Protein AF-A0A951F910-F1 (afdb_monomer_lite)

Secondary structure (DSSP, 8-state):
----------------------PPPPPPPPB--TTSTT----B-HHHHHHHHHTT-HHHH-SBSS--EEEEETTEEEEEEEBSS-EEEE-TTSPTTTTEEE--HHHHHHHHTT-S-PPP----TTSEEETTTTEEE-HHHHHHHHH----SS-SS--HHHHHHHT-SB-S--EEEE-TTS-EEEEEEBSS-EEEEETTEEEE--HHHHHHHHHS---------EEETTEEEETTEEE---EEE---TTS-GGGTTTS--HHHHHHHHHHHHHHH---EEE------GGGTSB-SSSPBPHHHHHHHHHHT-

Radius of gyration: 30.78 Å; chains: 1; bounding box: 50×90×121 Å

Sequence (311 aa):
MISRLLMVLPVVLTLLPASVGSQAPLAAQPLCFPGVASIVDCIDAPFLDFWTRSGGLPVFGYPTGPALPDATELGPRTSQHFERYRLESHPDAPEPYTIQLGRLGAERLAQLGRSAEPAVGAASGCRFFAATGHNICGGFLAYWLGHGLELGDRGVSERESLALLGLPLTEPQLETNSAGDRVLTQWFERARLEDHSGTILQGLLDVEVQAALTPKAPAPGFVTIAGNWLEQQGQIVTLKGTNYYPANHPWGFMWTEWDGAAVDRDLARARRELGINTVRVLVPYRKSEGWTDGKGNISPQMLDRLREFIQ

Foldseek 3Di:
DDDDDDDDDDDDDDDDPDPPPPDDPDQPDWAADVPDPPQPDTHHRVCVVQLVQQPHCQQFNGWPDDWDWDDDPVDTKTWTHTQFWIWIAQCVDDPPVRIATAQLLLLVCVLVVNNQEDQDADDPQWDADPVQNDTQHDLRRVVLQQHFGPRPDDGRDNVRSCRRQNAWNDDWDFDQAPLRDTWTWTTHRTWIWTDDPSDIGTHSRRVVSVVSVPPPPPLFDDFDDDPPFTDTPNDTDDADEEEDAQPVDDLLCCQVVPDLSSLCVVVVCCCVPVVHPDYDHDDDDDVVSQQDVVPRDGDPSSVVSVVSNSD

pLDDT: mean 86.24, std 13.56, range [40.66, 98.62]

Structure (mmCIF, N/CA/C/O backbone):
data_AF-A0A951F910-F1
#
_entry.id   AF-A0A951F910-F1
#
loop_
_atom_site.group_PDB
_atom_site.id
_atom_site.type_symbol
_atom_site.label_atom_id
_atom_site.label_alt_id
_atom_site.label_comp_id
_atom_site.label_asym_id
_atom_site.label_entity_id
_atom_site.label_seq_id
_atom_site.pdbx_PDB_ins_code
_atom_site.Cartn_x
_atom_site.Cartn_y
_atom_site.Cartn_z
_atom_site.occupancy
_atom_site.B_iso_or_equiv
_atom_site.auth_seq_id
_atom_site.auth_comp_id
_atom_site.auth_asym_id
_atom_site.auth_atom_id
_atom_site.pdbx_PDB_model_num
ATOM 1 N N . MET A 1 1 ? 17.439 66.283 -78.492 1.00 49.44 1 MET A N 1
ATOM 2 C CA . MET A 1 1 ? 17.533 66.778 -77.101 1.00 49.44 1 MET A CA 1
ATOM 3 C C . MET A 1 1 ? 16.124 66.905 -76.548 1.00 49.44 1 MET A C 1
ATOM 5 O O . MET A 1 1 ? 15.316 67.541 -77.204 1.00 49.44 1 MET A O 1
ATOM 9 N N . ILE A 1 2 ? 15.868 66.254 -75.408 1.00 40.66 2 ILE A N 1
ATOM 10 C CA . ILE A 1 2 ? 14.805 66.437 -74.393 1.00 40.66 2 ILE A CA 1
ATOM 11 C C . ILE A 1 2 ? 14.418 65.044 -73.881 1.00 40.66 2 ILE A C 1
ATOM 13 O O . ILE A 1 2 ? 13.734 64.266 -74.539 1.00 40.66 2 ILE A O 1
ATOM 17 N N . SER A 1 3 ? 14.955 64.744 -72.702 1.00 42.12 3 SER A N 1
ATOM 18 C CA . SER A 1 3 ? 14.672 63.575 -71.879 1.00 42.12 3 SER A CA 1
ATOM 19 C C . SER A 1 3 ? 13.296 63.742 -71.226 1.00 42.12 3 SER A C 1
ATOM 21 O O . SER A 1 3 ? 13.023 64.792 -70.644 1.00 42.12 3 SER A O 1
ATOM 23 N N . ARG A 1 4 ? 12.425 62.729 -71.312 1.00 45.69 4 ARG A N 1
ATOM 24 C CA . ARG A 1 4 ? 11.222 62.612 -70.475 1.00 45.69 4 ARG A CA 1
ATOM 25 C C . ARG A 1 4 ? 11.330 61.329 -69.662 1.00 45.69 4 ARG A C 1
ATOM 27 O O . ARG A 1 4 ? 11.091 60.236 -70.160 1.00 45.69 4 ARG A O 1
ATOM 34 N N . LEU A 1 5 ? 11.737 61.507 -68.412 1.00 47.34 5 LEU A N 1
ATOM 35 C CA . LEU A 1 5 ? 11.809 60.485 -67.380 1.00 47.34 5 LEU A CA 1
ATOM 36 C C . LEU A 1 5 ? 10.373 60.156 -66.927 1.00 47.34 5 LEU A C 1
ATOM 38 O O . LEU A 1 5 ? 9.711 61.001 -66.328 1.00 47.34 5 LEU A O 1
ATOM 42 N N . LEU A 1 6 ? 9.870 58.960 -67.244 1.00 50.59 6 LEU A N 1
ATOM 43 C CA . LEU A 1 6 ? 8.643 58.423 -66.647 1.00 50.59 6 LEU A CA 1
ATOM 44 C C . LEU A 1 6 ? 9.015 57.727 -65.335 1.00 50.59 6 LEU A C 1
ATOM 46 O O . LEU A 1 6 ? 9.694 56.703 -65.329 1.00 50.59 6 LEU A O 1
ATOM 50 N N . MET A 1 7 ? 8.592 58.320 -64.224 1.00 45.53 7 MET A N 1
ATOM 51 C CA . MET A 1 7 ? 8.780 57.801 -62.874 1.00 45.53 7 MET A CA 1
ATOM 52 C C . MET A 1 7 ? 7.673 56.775 -62.590 1.00 45.53 7 MET A C 1
ATOM 54 O O . MET A 1 7 ? 6.513 57.144 -62.425 1.00 45.53 7 MET A O 1
ATOM 58 N N . VAL A 1 8 ? 8.015 55.485 -62.581 1.00 51.34 8 VAL A N 1
ATOM 59 C CA . VAL A 1 8 ? 7.111 54.409 -62.144 1.00 51.34 8 VAL A CA 1
ATOM 60 C C . VAL A 1 8 ? 7.348 54.190 -60.652 1.00 51.34 8 VAL A C 1
ATOM 62 O O . VAL A 1 8 ? 8.429 53.765 -60.251 1.00 51.34 8 VAL A O 1
ATOM 65 N N . LEU A 1 9 ? 6.356 54.528 -59.828 1.00 42.72 9 LEU A N 1
ATOM 66 C CA . LEU A 1 9 ? 6.384 54.313 -58.382 1.00 42.72 9 LEU A CA 1
ATOM 67 C C . LEU A 1 9 ? 5.998 52.848 -58.090 1.00 42.72 9 LEU A C 1
ATOM 69 O O . LEU A 1 9 ? 4.895 52.445 -58.467 1.00 42.72 9 LEU A O 1
ATOM 73 N N . PRO A 1 10 ? 6.848 52.028 -57.449 1.00 49.16 10 PRO A N 1
ATOM 74 C CA . PRO A 1 10 ? 6.462 50.673 -57.081 1.00 49.16 10 PRO A CA 1
ATOM 75 C C . PRO A 1 10 ? 5.521 50.712 -55.871 1.00 49.16 10 PRO A C 1
ATOM 77 O O . PRO A 1 10 ? 5.881 51.194 -54.798 1.00 49.16 10 PRO A O 1
ATOM 80 N N . VAL A 1 11 ? 4.304 50.191 -56.041 1.00 51.19 11 VAL A N 1
ATOM 81 C CA . VAL A 1 11 ? 3.397 49.872 -54.932 1.00 51.19 11 VAL A CA 1
ATOM 82 C C . VAL A 1 11 ? 3.985 48.671 -54.194 1.00 51.19 11 VAL A C 1
ATOM 84 O O . VAL A 1 11 ? 3.944 47.545 -54.686 1.00 51.19 11 VAL A O 1
ATOM 87 N N . VAL A 1 12 ? 4.574 48.915 -53.026 1.00 57.00 12 VAL A N 1
ATOM 88 C CA . VAL A 1 12 ? 5.042 47.861 -52.121 1.00 57.00 12 VAL A CA 1
ATOM 89 C C . VAL A 1 12 ? 3.842 47.385 -51.305 1.00 57.00 12 VAL A C 1
ATOM 91 O O . VAL A 1 12 ? 3.373 48.081 -50.408 1.00 57.00 12 VAL A O 1
ATOM 94 N N . LEU A 1 13 ? 3.318 46.206 -51.641 1.00 54.28 13 LEU A N 1
ATOM 95 C CA . LEU A 1 13 ? 2.272 45.534 -50.874 1.00 54.28 13 LEU A CA 1
ATOM 96 C C . LEU A 1 13 ? 2.922 44.848 -49.663 1.00 54.28 13 LEU A C 1
ATOM 98 O O . LEU A 1 13 ? 3.536 43.790 -49.790 1.00 54.28 13 LEU A O 1
ATOM 102 N N . THR A 1 14 ? 2.833 45.467 -48.487 1.00 51.88 14 THR A N 1
ATOM 103 C CA . THR A 1 14 ? 3.347 44.892 -47.237 1.00 51.88 14 THR A CA 1
ATOM 104 C C . THR A 1 14 ? 2.406 43.797 -46.738 1.00 51.88 14 THR A C 1
ATOM 106 O O . THR A 1 14 ? 1.363 44.094 -46.157 1.00 51.88 14 THR A O 1
ATOM 109 N N . LEU A 1 15 ? 2.770 42.528 -46.950 1.00 58.03 15 LEU A N 1
ATOM 110 C CA . LEU A 1 15 ? 2.162 41.411 -46.227 1.00 58.03 15 LEU A CA 1
ATOM 111 C C . LEU A 1 15 ? 2.580 41.496 -44.754 1.00 58.03 15 LEU A C 1
ATOM 113 O O . LEU A 1 15 ? 3.744 41.281 -44.418 1.00 58.03 15 LEU A O 1
ATOM 117 N N . LEU A 1 16 ? 1.625 41.810 -43.880 1.00 53.47 16 LEU A N 1
ATOM 118 C CA . LEU A 1 16 ? 1.793 41.651 -42.439 1.00 53.47 16 LEU A CA 1
ATOM 119 C C . LEU A 1 16 ? 1.884 40.148 -42.119 1.00 53.47 16 LEU A C 1
ATOM 121 O O . LEU A 1 16 ? 0.968 39.408 -42.488 1.00 53.47 16 LEU A O 1
ATOM 125 N N . PRO A 1 17 ? 2.950 39.673 -41.451 1.00 59.28 17 PRO A N 1
ATOM 126 C CA . PRO A 1 17 ? 3.003 38.297 -40.985 1.00 59.28 17 PRO A CA 1
ATOM 127 C C . PRO A 1 17 ? 1.905 38.093 -39.938 1.00 59.28 17 PRO A C 1
ATOM 129 O O . PRO A 1 17 ? 1.837 38.819 -38.946 1.00 59.28 17 PRO A O 1
ATOM 132 N N . ALA A 1 18 ? 1.026 37.118 -40.172 1.00 57.06 18 ALA A N 1
ATOM 133 C CA . ALA A 1 18 ? 0.070 36.681 -39.170 1.00 57.06 18 ALA A CA 1
ATOM 134 C C . ALA A 1 18 ? 0.854 36.094 -37.993 1.00 57.06 18 ALA A C 1
ATOM 136 O O . ALA A 1 18 ? 1.524 35.069 -38.126 1.00 57.06 18 ALA A O 1
ATOM 137 N N . SER A 1 19 ? 0.794 36.769 -36.850 1.00 54.66 19 SER A N 1
ATOM 138 C CA . SER A 1 19 ? 1.338 36.280 -35.592 1.00 54.66 19 SER A CA 1
ATOM 139 C C . SER A 1 19 ? 0.583 35.008 -35.212 1.00 54.66 19 SER A C 1
ATOM 141 O O . SER A 1 19 ? -0.529 35.071 -34.689 1.00 54.66 19 SER A O 1
ATOM 143 N N . VAL A 1 20 ? 1.164 33.842 -35.491 1.00 60.44 20 VAL A N 1
ATOM 144 C CA . VAL A 1 20 ? 0.718 32.592 -34.876 1.00 60.44 20 VAL A CA 1
ATOM 145 C C . VAL A 1 20 ? 1.090 32.713 -33.403 1.00 60.44 20 VAL A C 1
ATOM 147 O O . VAL A 1 20 ? 2.246 32.541 -33.028 1.00 60.44 20 VAL A O 1
ATOM 150 N N . GLY A 1 21 ? 0.132 33.128 -32.576 1.00 52.94 21 GLY A N 1
ATOM 151 C CA . GLY A 1 21 ? 0.312 33.133 -31.133 1.00 52.94 21 GLY A CA 1
ATOM 152 C C . GLY A 1 21 ? 0.569 31.703 -30.678 1.00 52.94 21 GLY A C 1
ATOM 153 O O . GLY A 1 21 ? -0.278 30.838 -30.895 1.00 52.94 21 GLY A O 1
ATOM 154 N N . SER A 1 22 ? 1.729 31.451 -30.069 1.00 54.97 22 SER A N 1
ATOM 155 C CA . SER A 1 22 ? 1.974 30.216 -29.326 1.00 54.97 22 SER A CA 1
ATOM 156 C C . SER A 1 22 ? 0.900 30.098 -28.251 1.00 54.97 22 SER A C 1
ATOM 158 O O . SER A 1 22 ? 0.946 30.794 -27.237 1.00 54.97 22 SER A O 1
ATOM 160 N N . GLN A 1 23 ? -0.097 29.249 -28.486 1.00 46.97 23 GLN A N 1
ATOM 161 C CA . GLN A 1 23 ? -0.999 28.820 -27.433 1.00 46.97 23 GLN A CA 1
ATOM 162 C C . GLN A 1 23 ? -0.159 27.996 -26.462 1.00 46.97 23 GLN A C 1
ATOM 164 O O . GLN A 1 23 ? 0.404 26.969 -26.842 1.00 46.97 23 GLN A O 1
ATOM 169 N N . ALA A 1 24 ? -0.029 28.475 -25.224 1.00 52.66 24 ALA A N 1
ATOM 170 C CA . ALA A 1 24 ? 0.461 27.631 -24.147 1.00 52.66 24 ALA A CA 1
ATOM 171 C C . ALA A 1 24 ? -0.410 26.361 -24.122 1.00 52.66 24 ALA A C 1
ATOM 173 O O . ALA A 1 24 ? -1.632 26.485 -24.276 1.00 52.66 24 ALA A O 1
ATOM 174 N N . PRO A 1 25 ? 0.177 25.159 -23.986 1.00 55.22 25 PRO A N 1
ATOM 175 C CA . PRO A 1 25 ? -0.622 23.950 -23.849 1.00 55.22 25 PRO A CA 1
ATOM 176 C C . PRO A 1 25 ? -1.608 24.159 -22.696 1.00 55.22 25 PRO A C 1
ATOM 178 O O . PRO A 1 25 ? -1.223 24.651 -21.633 1.00 55.22 25 PRO A O 1
ATOM 181 N N . LEU A 1 26 ? -2.891 23.855 -22.925 1.00 56.53 26 LEU A N 1
ATOM 182 C CA . LEU A 1 26 ? -3.875 23.838 -21.846 1.00 56.53 26 LEU A CA 1
ATOM 183 C C . LEU A 1 26 ? -3.333 22.902 -20.766 1.00 56.53 26 LEU A C 1
ATOM 185 O O . LEU A 1 26 ? -3.106 21.726 -21.043 1.00 56.53 26 LEU A O 1
ATOM 189 N N . ALA A 1 27 ? -3.105 23.432 -19.563 1.00 59.91 27 ALA A N 1
ATOM 190 C CA . ALA A 1 27 ? -2.790 22.603 -18.412 1.00 59.91 27 ALA A CA 1
ATOM 191 C C . ALA A 1 27 ? -3.873 21.522 -18.310 1.00 59.91 27 ALA A C 1
ATOM 193 O O . ALA A 1 27 ? -5.066 21.843 -18.359 1.00 59.91 27 ALA A O 1
ATOM 194 N N . ALA A 1 28 ? -3.455 20.255 -18.248 1.00 66.12 28 ALA A N 1
ATOM 195 C CA . ALA A 1 28 ? -4.378 19.140 -18.125 1.00 66.12 28 ALA A CA 1
ATOM 196 C C . ALA A 1 28 ? -5.301 19.403 -16.926 1.00 66.12 28 ALA A C 1
ATOM 198 O O . ALA A 1 28 ? -4.832 19.742 -15.838 1.00 66.12 28 ALA A O 1
ATOM 199 N N . GLN A 1 29 ? -6.616 19.339 -17.144 1.00 75.81 29 GLN A N 1
ATOM 200 C CA . GLN A 1 29 ? -7.570 19.536 -16.056 1.00 75.81 29 GLN A CA 1
ATOM 201 C C . GLN A 1 29 ? -7.420 18.385 -15.056 1.00 75.81 29 GLN A C 1
ATOM 203 O O . GLN A 1 29 ? -7.242 17.247 -15.495 1.00 75.81 29 GLN A O 1
ATOM 208 N N . PRO A 1 30 ? -7.496 18.648 -13.741 1.00 88.81 30 PRO A N 1
ATOM 209 C CA . PRO A 1 30 ? -7.400 17.588 -12.748 1.00 88.81 30 PRO A CA 1
ATOM 210 C C . PRO A 1 30 ? -8.526 16.564 -12.942 1.00 88.81 30 PRO A C 1
ATOM 212 O O . PRO A 1 30 ? -9.660 16.927 -13.272 1.00 88.81 30 PRO A O 1
ATOM 215 N N . LEU A 1 31 ? -8.228 15.281 -12.728 1.00 93.31 31 LEU A N 1
ATOM 216 C CA . LEU A 1 31 ? -9.229 14.213 -12.811 1.00 93.31 31 LEU A CA 1
ATOM 217 C C . LEU A 1 31 ? -9.861 13.986 -11.436 1.00 93.31 31 LEU A C 1
ATOM 219 O O . LEU A 1 31 ? -9.213 13.474 -10.528 1.00 93.31 31 LEU A O 1
ATOM 223 N N . CYS A 1 32 ? -11.132 14.355 -11.293 1.00 92.75 32 CYS A N 1
ATOM 224 C CA . CYS A 1 32 ? -11.896 14.238 -10.048 1.00 92.75 32 CYS A CA 1
ATOM 225 C C . CYS A 1 32 ? -12.946 13.114 -10.111 1.00 92.75 32 CYS A C 1
ATOM 227 O O . CYS A 1 32 ? -13.371 12.707 -11.195 1.00 92.75 32 CYS A O 1
ATOM 229 N N . PHE A 1 33 ? -13.445 12.677 -8.948 1.00 88.12 33 PHE A N 1
ATOM 230 C CA . PHE A 1 33 ? -14.381 11.548 -8.821 1.00 88.12 33 PHE A CA 1
ATOM 231 C C . PHE A 1 33 ? -15.713 11.922 -8.127 1.00 88.12 33 PHE A C 1
ATOM 233 O O . PHE A 1 33 ? -16.069 11.315 -7.118 1.00 88.12 33 PHE A O 1
ATOM 240 N N . PRO A 1 34 ? -16.518 12.868 -8.660 1.00 81.62 34 PRO A N 1
ATOM 241 C CA . PRO A 1 34 ? -17.713 13.411 -7.985 1.00 81.62 34 PRO A CA 1
ATOM 242 C C . PRO A 1 34 ? -18.872 12.413 -7.759 1.00 81.62 34 PRO A C 1
ATOM 244 O O . PRO A 1 34 ? -19.908 12.788 -7.216 1.00 81.62 34 PRO A O 1
ATOM 247 N N . GLY A 1 35 ? -18.724 11.151 -8.176 1.00 75.88 35 GLY A N 1
ATOM 248 C CA . GLY A 1 35 ? -19.688 10.069 -7.949 1.00 75.88 35 GLY A CA 1
ATOM 249 C C . GLY A 1 35 ? -19.241 9.018 -6.929 1.00 75.88 35 GLY A C 1
ATOM 250 O O . GLY A 1 35 ? -19.990 8.077 -6.676 1.00 75.88 35 GLY A O 1
ATOM 251 N N . VAL A 1 36 ? -18.041 9.147 -6.357 1.00 75.31 36 VAL A N 1
ATOM 252 C CA . VAL A 1 36 ? -17.496 8.177 -5.402 1.00 75.31 36 VAL A CA 1
ATOM 253 C C . VAL A 1 36 ? -17.515 8.802 -4.015 1.00 75.31 36 VAL A C 1
ATOM 255 O O . VAL A 1 36 ? -16.780 9.744 -3.728 1.00 75.31 36 VAL A O 1
ATOM 258 N N . ALA A 1 37 ? -18.394 8.296 -3.149 1.00 71.38 37 ALA A N 1
ATOM 259 C CA . ALA A 1 37 ? -18.476 8.767 -1.772 1.00 71.38 37 ALA A CA 1
ATOM 260 C C . ALA A 1 37 ? -17.110 8.628 -1.077 1.00 71.38 37 ALA A C 1
ATOM 262 O O . ALA A 1 37 ? -16.411 7.639 -1.279 1.00 71.38 37 ALA A O 1
ATOM 263 N N . SER A 1 38 ? -16.755 9.618 -0.254 1.00 74.56 38 SER A N 1
ATOM 264 C CA . SER A 1 38 ? -15.483 9.711 0.483 1.00 74.56 38 SER A CA 1
ATOM 265 C C . SER A 1 38 ? -14.227 10.027 -0.337 1.00 74.56 38 SER A C 1
ATOM 267 O O . SER A 1 38 ? -13.201 10.297 0.279 1.00 74.56 38 SER A O 1
ATOM 269 N N . ILE A 1 39 ? -14.297 10.088 -1.671 1.00 79.81 39 ILE A N 1
ATOM 270 C CA . ILE A 1 39 ? -13.188 10.578 -2.501 1.00 79.81 39 ILE A CA 1
ATOM 271 C C . ILE A 1 39 ? -13.426 12.055 -2.809 1.00 79.81 39 ILE A C 1
ATOM 273 O O . ILE A 1 39 ? -14.340 12.408 -3.554 1.00 79.81 39 ILE A O 1
ATOM 277 N N . VAL A 1 40 ? -12.627 12.920 -2.187 1.00 82.06 40 VAL A N 1
ATOM 278 C CA . VAL A 1 40 ? -12.745 14.384 -2.314 1.00 82.06 40 VAL A CA 1
ATOM 279 C C . VAL A 1 40 ? -11.599 15.006 -3.105 1.00 82.06 40 VAL A C 1
ATOM 281 O O . VAL A 1 40 ? -11.749 16.114 -3.616 1.00 82.06 40 VAL A O 1
ATOM 284 N N . ASP A 1 41 ? -10.487 14.285 -3.230 1.00 86.88 41 ASP A N 1
ATOM 285 C CA . ASP A 1 41 ? -9.301 14.723 -3.952 1.00 86.88 41 ASP A CA 1
ATOM 286 C C . ASP A 1 41 ? -9.377 14.376 -5.444 1.00 86.88 41 ASP A C 1
ATOM 288 O O . ASP A 1 41 ? -10.107 13.480 -5.886 1.00 86.88 41 ASP A O 1
ATOM 292 N N . CYS A 1 42 ? -8.593 15.108 -6.228 1.00 91.00 42 CYS A N 1
ATOM 293 C CA . CYS A 1 42 ? -8.443 14.908 -7.662 1.00 91.00 42 CYS A CA 1
ATOM 294 C C . CYS A 1 42 ? -6.999 14.533 -7.987 1.00 91.00 42 CYS A C 1
ATOM 296 O O . CYS A 1 42 ? -6.080 14.841 -7.235 1.00 91.00 42 CYS A O 1
ATOM 298 N N . ILE A 1 43 ? -6.791 13.890 -9.129 1.00 93.50 43 ILE A N 1
ATOM 299 C CA . ILE A 1 43 ? -5.453 13.639 -9.661 1.00 93.50 43 ILE A CA 1
ATOM 300 C C . ILE A 1 43 ? -4.957 14.919 -10.317 1.00 93.50 43 ILE A C 1
ATOM 302 O O . ILE A 1 43 ? -5.601 15.421 -11.244 1.00 93.50 43 ILE A O 1
ATOM 306 N N . ASP A 1 44 ? -3.821 15.428 -9.856 1.00 91.50 44 ASP A N 1
ATOM 307 C CA . ASP A 1 44 ? -3.307 16.711 -10.311 1.00 91.50 44 ASP A CA 1
ATOM 308 C C . ASP A 1 44 ? -2.490 16.592 -11.601 1.00 91.50 44 ASP A C 1
ATOM 310 O O . ASP A 1 44 ? -1.907 15.553 -11.932 1.00 91.50 44 ASP A O 1
ATOM 314 N N . ALA A 1 45 ? -2.440 17.701 -12.343 1.00 90.94 45 ALA A N 1
ATOM 315 C CA . ALA A 1 45 ? -1.847 17.784 -13.677 1.00 90.94 45 ALA A CA 1
ATOM 316 C C . ALA A 1 45 ? -0.424 17.195 -13.809 1.00 90.94 45 ALA A C 1
ATOM 318 O O . ALA A 1 45 ? -0.177 16.552 -14.829 1.00 90.94 45 ALA A O 1
ATOM 319 N N . PRO A 1 46 ? 0.503 17.339 -12.831 1.00 89.38 46 PRO A N 1
ATOM 320 C CA . PRO A 1 46 ? 1.846 16.760 -12.944 1.00 89.38 46 PRO A CA 1
ATOM 321 C C . PRO A 1 46 ? 1.864 15.231 -13.067 1.00 89.38 46 PRO A C 1
ATOM 323 O O . PRO A 1 46 ? 2.817 14.673 -13.603 1.00 89.38 46 PRO A O 1
ATOM 326 N N . PHE A 1 47 ? 0.823 14.555 -12.576 1.00 95.81 47 PHE A N 1
ATOM 327 C CA . PHE A 1 47 ? 0.780 13.098 -12.485 1.00 95.81 47 PHE A CA 1
ATOM 328 C C . PHE A 1 47 ? -0.288 12.452 -13.361 1.00 95.81 47 PHE A C 1
ATOM 330 O O . PHE A 1 47 ? -0.206 11.251 -13.614 1.00 95.81 47 PHE A O 1
ATOM 337 N N . LEU A 1 48 ? -1.270 13.216 -13.846 1.00 95.44 48 LEU A N 1
ATOM 338 C CA . LEU A 1 48 ? -2.433 12.675 -14.550 1.00 95.44 48 LEU A CA 1
ATOM 339 C C . LEU A 1 48 ? -2.065 11.826 -15.777 1.00 95.44 48 LEU A C 1
ATOM 341 O O . LEU A 1 48 ? -2.575 10.713 -15.931 1.00 95.44 48 LEU A O 1
ATOM 345 N N . ASP A 1 49 ? -1.160 12.311 -16.627 1.00 94.56 49 ASP A N 1
ATOM 346 C CA . ASP A 1 49 ? -0.760 11.592 -17.844 1.00 94.56 49 ASP A CA 1
ATOM 347 C C . ASP A 1 49 ? -0.006 10.296 -17.525 1.00 94.56 49 ASP A C 1
ATOM 349 O O . ASP A 1 49 ? -0.203 9.267 -18.180 1.00 94.56 49 ASP A O 1
ATOM 353 N N . PHE A 1 50 ? 0.855 10.333 -16.506 1.00 96.00 50 PHE A N 1
ATOM 354 C CA . PHE A 1 50 ? 1.583 9.158 -16.040 1.00 96.00 50 PHE A CA 1
ATOM 355 C C . PHE A 1 50 ? 0.627 8.130 -15.430 1.00 96.00 50 PHE A C 1
ATOM 357 O O . PHE A 1 50 ? 0.651 6.964 -15.819 1.00 96.00 50 PHE A O 1
ATOM 364 N N . TRP A 1 51 ? -0.256 8.568 -14.531 1.00 96.75 51 TRP A N 1
ATOM 365 C CA . TRP A 1 51 ? -1.255 7.724 -13.881 1.00 96.75 51 TRP A CA 1
ATOM 366 C C . TRP A 1 51 ? -2.155 7.041 -14.914 1.00 96.75 51 TRP A C 1
ATOM 368 O O . TRP A 1 51 ? -2.355 5.829 -14.857 1.00 96.75 51 TRP A O 1
ATOM 378 N N . THR A 1 52 ? -2.634 7.797 -15.908 1.00 95.12 52 THR A N 1
ATOM 379 C CA . THR A 1 52 ? -3.555 7.297 -16.941 1.00 95.12 52 THR A CA 1
ATOM 380 C C . THR A 1 52 ? -2.907 6.226 -17.813 1.00 95.12 52 THR A C 1
ATOM 382 O O . THR A 1 52 ? -3.532 5.205 -18.095 1.00 95.12 52 THR A O 1
ATOM 385 N N . ARG A 1 53 ? -1.657 6.437 -18.240 1.00 94.19 53 ARG A N 1
ATOM 386 C CA . ARG A 1 53 ? -0.953 5.484 -19.112 1.00 94.19 53 ARG A CA 1
ATOM 387 C C . ARG A 1 53 ? -0.439 4.260 -18.361 1.00 94.19 53 ARG A C 1
ATOM 389 O O . ARG A 1 53 ? -0.454 3.171 -18.917 1.00 94.19 53 ARG A O 1
ATOM 396 N N . SER A 1 54 ? -0.071 4.413 -17.093 1.00 94.69 54 SER A N 1
ATOM 397 C CA . SER A 1 54 ? 0.491 3.336 -16.268 1.00 94.69 54 SER A CA 1
ATOM 398 C C . SER A 1 54 ? -0.568 2.492 -15.539 1.00 94.69 54 SER A C 1
ATOM 400 O O . SER A 1 54 ? -0.311 1.952 -14.467 1.00 94.69 54 SER A O 1
ATOM 402 N N . GLY A 1 55 ? -1.772 2.378 -16.108 1.00 91.75 55 GLY A N 1
ATOM 403 C CA . GLY A 1 55 ? -2.826 1.475 -15.633 1.00 91.75 55 GLY A CA 1
ATOM 404 C C . GLY A 1 55 ? -3.889 2.101 -14.729 1.00 91.75 55 GLY A C 1
ATOM 405 O O . GLY A 1 55 ? -4.886 1.443 -14.445 1.00 91.75 55 GLY A O 1
ATOM 406 N N . GLY A 1 56 ? -3.739 3.363 -14.326 1.00 93.81 56 GLY A N 1
ATOM 407 C CA . GLY A 1 56 ? -4.776 4.144 -13.658 1.00 93.81 56 GLY A CA 1
ATOM 408 C C . GLY A 1 56 ? -5.319 3.527 -12.367 1.00 93.81 56 GLY A C 1
ATOM 409 O O . GLY A 1 56 ? -4.576 3.016 -11.528 1.00 93.81 56 GLY A O 1
ATOM 410 N N . LEU A 1 57 ? -6.643 3.589 -12.203 1.00 89.44 57 LEU A N 1
ATOM 411 C CA . LEU A 1 57 ? -7.333 3.243 -10.957 1.00 89.44 57 LEU A CA 1
ATOM 412 C C . LEU A 1 57 ? -7.041 1.807 -10.469 1.00 89.44 57 LEU A C 1
ATOM 414 O O . LEU A 1 57 ? -6.761 1.656 -9.280 1.00 89.44 57 LEU A O 1
ATOM 418 N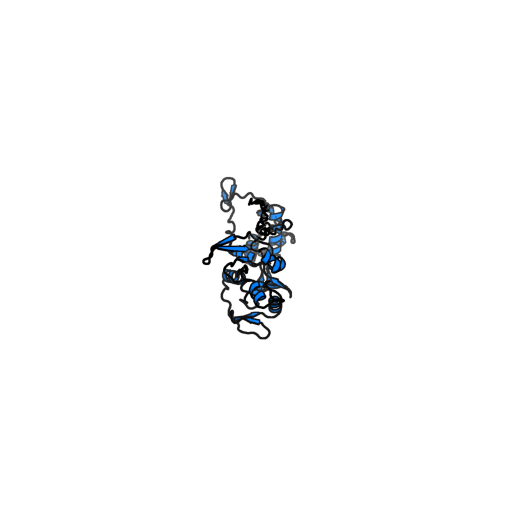 N . PRO A 1 58 ? -7.038 0.765 -11.328 1.00 86.31 58 PRO A N 1
ATOM 419 C CA . PRO A 1 58 ? -6.646 -0.588 -10.923 1.00 86.31 58 PRO A CA 1
ATOM 420 C C . PRO A 1 58 ? -5.243 -0.715 -10.314 1.00 86.31 58 PRO A C 1
ATOM 422 O O . PRO A 1 58 ? -5.029 -1.596 -9.484 1.00 86.31 58 PRO A O 1
ATOM 425 N N . VAL A 1 59 ? -4.293 0.137 -10.718 1.00 88.75 59 VAL A N 1
ATOM 426 C CA . VAL A 1 59 ? -2.895 0.070 -10.262 1.00 88.75 59 VAL A CA 1
ATOM 427 C C . VAL A 1 59 ? -2.664 0.963 -9.050 1.00 88.75 59 VAL A C 1
ATOM 429 O O . VAL A 1 59 ? -2.123 0.511 -8.045 1.00 88.75 59 VAL A O 1
ATOM 432 N N . PHE A 1 60 ? -3.088 2.222 -9.121 1.00 92.56 60 PHE A N 1
ATOM 433 C CA . PHE A 1 60 ? -2.747 3.230 -8.114 1.00 92.56 60 PHE A CA 1
ATOM 434 C C . PHE A 1 60 ? -3.834 3.417 -7.051 1.00 92.56 60 PHE A C 1
ATOM 436 O O . PHE A 1 60 ? -3.527 3.757 -5.910 1.00 92.56 60 PHE A O 1
ATOM 443 N N . GLY A 1 61 ? -5.095 3.143 -7.394 1.00 91.88 61 GLY A N 1
ATOM 444 C CA . GLY A 1 61 ? -6.248 3.526 -6.580 1.00 91.88 61 GLY A CA 1
ATOM 445 C C . GLY A 1 61 ? -6.602 5.009 -6.696 1.00 91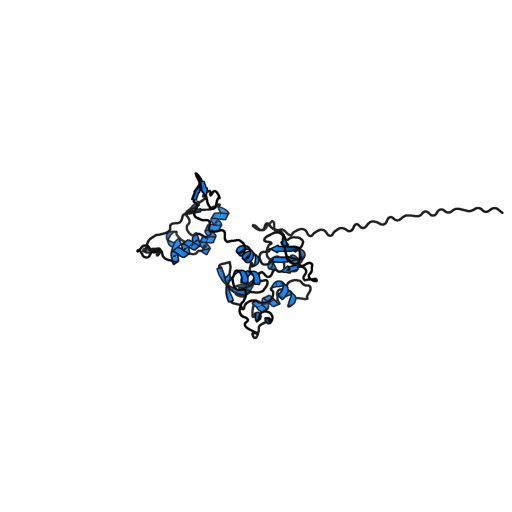.88 61 GLY A C 1
ATOM 446 O O . GLY A 1 61 ? -6.123 5.715 -7.591 1.00 91.88 61 GLY A O 1
ATOM 447 N N . TYR A 1 62 ? -7.498 5.455 -5.819 1.00 91.69 62 TYR A N 1
ATOM 448 C CA . TYR A 1 62 ? -7.924 6.854 -5.742 1.00 91.69 62 TYR A CA 1
ATOM 449 C C . TYR A 1 62 ? -6.838 7.749 -5.120 1.00 91.69 62 TYR A C 1
ATOM 451 O O . TYR A 1 62 ? -6.026 7.253 -4.336 1.00 91.69 62 TYR A O 1
ATOM 459 N N . PRO A 1 63 ? -6.801 9.055 -5.448 1.00 93.69 63 PRO A N 1
ATOM 460 C CA . PRO A 1 63 ? -5.951 10.004 -4.736 1.00 93.69 63 PRO A CA 1
ATOM 461 C C . PRO A 1 63 ? -6.398 10.114 -3.272 1.00 93.69 63 PRO A C 1
ATOM 463 O O . PRO A 1 63 ? -7.594 10.104 -2.979 1.00 93.69 63 PRO A O 1
ATOM 466 N N . THR A 1 64 ? -5.434 10.225 -2.363 1.00 86.75 64 THR A N 1
ATOM 467 C CA . THR A 1 64 ? -5.665 10.399 -0.915 1.00 86.75 64 THR A CA 1
ATOM 468 C C . THR A 1 64 ? -5.287 11.800 -0.425 1.00 86.75 64 THR A C 1
ATOM 470 O O . THR A 1 64 ? -5.369 12.085 0.770 1.00 86.75 64 THR A O 1
ATOM 473 N N . GLY A 1 65 ? -4.869 12.670 -1.346 1.00 87.19 65 GLY A N 1
ATOM 474 C CA . GLY A 1 65 ? -4.560 14.072 -1.107 1.00 87.19 65 GLY A CA 1
ATOM 475 C C . GLY A 1 65 ? -4.146 14.794 -2.395 1.00 87.19 65 GLY A C 1
ATOM 476 O O . GLY A 1 65 ? -3.979 14.151 -3.441 1.00 87.19 65 GLY A O 1
ATOM 477 N N . PRO A 1 66 ? -3.962 16.123 -2.338 1.00 89.38 66 PRO A N 1
ATOM 478 C CA . PRO A 1 66 ? -3.453 16.904 -3.460 1.00 89.38 66 PRO A CA 1
ATOM 479 C C . PRO A 1 66 ? -1.969 16.618 -3.716 1.00 89.38 66 PRO A C 1
ATOM 481 O O . PRO A 1 66 ? -1.257 16.092 -2.857 1.00 89.38 66 PRO A O 1
ATOM 484 N N . ALA A 1 67 ? -1.482 17.019 -4.885 1.00 90.56 67 ALA A N 1
ATOM 485 C CA . ALA A 1 67 ? -0.062 17.087 -5.170 1.00 90.56 67 ALA A CA 1
ATOM 486 C C . ALA A 1 67 ? 0.585 18.212 -4.352 1.00 90.56 67 ALA A C 1
ATOM 488 O O . ALA A 1 67 ? 0.212 19.384 -4.458 1.00 90.56 67 ALA A O 1
ATOM 489 N N . LEU A 1 68 ? 1.573 17.859 -3.534 1.00 87.62 68 LEU A N 1
ATOM 490 C CA . LEU A 1 68 ? 2.238 18.775 -2.617 1.00 87.62 68 LEU A CA 1
ATOM 491 C C . LEU A 1 68 ? 3.733 18.870 -2.922 1.00 87.62 68 LEU A C 1
ATOM 493 O O . LEU A 1 68 ? 4.340 17.894 -3.363 1.00 87.62 68 LEU A O 1
ATOM 497 N N . PRO A 1 69 ? 4.348 20.047 -2.713 1.00 84.75 69 PRO A N 1
ATOM 498 C CA . PRO A 1 69 ? 5.789 20.174 -2.792 1.00 84.75 69 PRO A CA 1
ATOM 499 C C . PRO A 1 69 ? 6.452 19.502 -1.583 1.00 84.75 69 PRO A C 1
ATOM 501 O O . PRO A 1 69 ? 6.171 19.852 -0.437 1.00 84.75 69 PRO A O 1
ATOM 504 N N . ASP A 1 70 ? 7.397 18.610 -1.852 1.00 78.44 70 ASP A N 1
ATOM 505 C CA . ASP A 1 70 ? 8.280 18.004 -0.869 1.00 78.44 70 ASP A CA 1
ATOM 506 C C . ASP A 1 70 ? 9.596 18.775 -0.792 1.00 78.44 70 ASP A C 1
ATOM 508 O O . ASP A 1 70 ? 10.268 19.039 -1.799 1.00 78.44 70 ASP A O 1
ATOM 512 N N . ALA A 1 71 ? 9.999 19.103 0.434 1.00 66.81 71 ALA A N 1
ATOM 513 C CA . ALA A 1 71 ? 11.331 19.617 0.699 1.00 66.81 71 ALA A CA 1
ATOM 514 C C . ALA A 1 71 ? 12.323 18.448 0.675 1.00 66.81 71 ALA A C 1
ATOM 516 O O . ALA A 1 71 ? 12.399 17.670 1.625 1.00 66.81 71 ALA A O 1
ATOM 517 N N . THR A 1 72 ? 13.088 18.322 -0.409 1.00 67.81 72 THR A N 1
ATOM 518 C CA . THR A 1 72 ? 14.158 17.322 -0.512 1.00 67.81 72 THR A CA 1
ATOM 519 C C . THR A 1 72 ? 15.523 17.996 -0.557 1.00 67.81 72 THR A C 1
ATOM 521 O O . THR A 1 72 ? 15.653 19.126 -1.030 1.00 67.81 72 THR A O 1
ATOM 524 N N . GLU A 1 73 ? 16.568 17.295 -0.109 1.00 63.59 73 GLU A N 1
ATOM 525 C CA . GLU A 1 73 ? 17.955 17.783 -0.209 1.00 63.59 73 GLU A CA 1
ATOM 526 C C . GLU A 1 73 ? 18.403 18.022 -1.663 1.00 63.59 73 GLU A C 1
ATOM 528 O O . GLU A 1 73 ? 19.348 18.766 -1.912 1.00 63.59 73 GLU A O 1
ATOM 533 N N . LEU A 1 74 ? 17.704 17.415 -2.628 1.00 67.06 74 LEU A N 1
ATOM 534 C CA . LEU A 1 74 ? 17.981 17.495 -4.061 1.00 67.06 74 LEU A CA 1
ATOM 535 C C . LEU A 1 74 ? 17.163 18.590 -4.771 1.00 67.06 74 LEU A C 1
ATOM 537 O O . LEU A 1 74 ? 17.243 18.705 -5.988 1.00 67.06 74 LEU A O 1
ATOM 541 N N . GLY A 1 75 ? 16.394 19.397 -4.031 1.00 66.75 75 GLY A N 1
ATOM 542 C CA . GLY A 1 75 ? 15.544 20.462 -4.570 1.00 66.75 75 GLY A CA 1
ATOM 543 C C . GLY A 1 75 ? 14.044 20.206 -4.378 1.00 66.75 75 GLY A C 1
ATOM 544 O O . GLY A 1 75 ? 13.650 19.178 -3.818 1.00 66.75 75 GLY A O 1
ATOM 545 N N . PRO A 1 76 ? 13.183 21.153 -4.798 1.00 72.88 76 PRO A N 1
ATOM 546 C CA . PRO A 1 76 ? 11.741 20.996 -4.681 1.00 72.88 76 PRO A CA 1
ATOM 547 C C . PRO A 1 76 ? 11.272 19.872 -5.606 1.00 72.88 76 PRO A C 1
ATOM 549 O O . PRO A 1 76 ? 11.442 19.944 -6.824 1.00 72.88 76 PRO A O 1
ATOM 552 N N . ARG A 1 77 ? 10.670 18.839 -5.023 1.00 87.69 77 ARG A N 1
ATOM 553 C CA . ARG A 1 77 ? 9.915 17.824 -5.762 1.00 87.69 77 ARG A CA 1
ATOM 554 C C . ARG A 1 77 ? 8.444 18.011 -5.463 1.00 87.69 77 ARG A C 1
ATOM 556 O O . ARG A 1 77 ? 8.092 18.657 -4.488 1.00 87.69 77 ARG A O 1
ATOM 563 N N . THR A 1 78 ? 7.586 17.478 -6.307 1.00 91.44 78 THR A N 1
ATOM 564 C CA . THR A 1 78 ? 6.167 17.338 -6.021 1.00 91.44 78 THR A CA 1
ATOM 565 C C . THR A 1 78 ? 5.885 15.860 -5.845 1.00 91.44 78 THR A C 1
ATOM 567 O O . THR A 1 78 ? 6.434 15.044 -6.589 1.00 91.44 78 THR A O 1
ATOM 570 N N . SER A 1 79 ? 5.036 15.511 -4.891 1.00 94.88 79 SER A N 1
ATOM 571 C CA . SER A 1 79 ? 4.478 14.171 -4.785 1.00 94.88 79 SER A CA 1
ATOM 572 C C . SER A 1 79 ? 2.969 14.220 -4.647 1.00 94.88 79 SER A C 1
ATOM 574 O O . SER A 1 79 ? 2.402 15.228 -4.229 1.00 94.88 79 SER A O 1
ATOM 576 N N . GLN A 1 80 ? 2.309 13.137 -5.040 1.00 96.69 80 GLN A N 1
ATOM 577 C CA . GLN A 1 80 ? 0.896 12.928 -4.772 1.00 96.69 80 GLN A CA 1
ATOM 578 C C . GLN A 1 80 ? 0.672 11.509 -4.261 1.00 96.69 80 GLN A C 1
ATOM 580 O O . GLN A 1 80 ? 1.215 10.538 -4.796 1.00 96.69 80 GLN A O 1
ATOM 585 N N . HIS A 1 81 ? -0.143 11.416 -3.218 1.00 95.75 81 HIS A N 1
ATOM 586 C CA . HIS A 1 81 ? -0.494 10.179 -2.541 1.00 95.75 81 HIS A CA 1
ATOM 587 C C . HIS A 1 81 ? -1.764 9.565 -3.139 1.00 95.75 81 HIS A C 1
ATOM 589 O O . HIS A 1 81 ? -2.717 10.272 -3.485 1.00 95.75 81 HIS A O 1
ATOM 595 N N . PHE A 1 82 ? -1.774 8.240 -3.253 1.00 95.88 82 PHE A N 1
ATOM 596 C CA . PHE A 1 82 ? -2.897 7.432 -3.734 1.00 95.88 82 PHE A CA 1
ATOM 597 C C . PHE A 1 82 ? -3.090 6.244 -2.803 1.00 95.88 82 PHE A C 1
ATOM 599 O O . PHE A 1 82 ? -2.256 5.987 -1.952 1.00 95.88 82 PHE A O 1
ATOM 606 N N . GLU A 1 83 ? -4.159 5.467 -2.952 1.00 91.12 83 GLU A N 1
ATOM 607 C CA . GLU A 1 83 ? -4.411 4.358 -2.024 1.00 91.12 83 GLU A CA 1
ATOM 608 C C . GLU A 1 83 ? -3.264 3.328 -1.967 1.00 91.12 83 GLU A C 1
ATOM 610 O O . GLU A 1 83 ? -2.971 2.784 -0.901 1.00 91.12 83 GLU A O 1
ATOM 615 N N . ARG A 1 84 ? -2.608 3.039 -3.100 1.00 93.62 84 ARG A N 1
ATOM 616 C CA . ARG A 1 84 ? -1.569 1.992 -3.191 1.00 93.62 84 ARG A CA 1
ATOM 617 C C . ARG A 1 84 ? -0.147 2.526 -3.308 1.00 93.62 84 ARG A C 1
ATOM 619 O O . ARG A 1 84 ? 0.782 1.839 -2.896 1.00 93.62 84 ARG A O 1
ATOM 626 N N . TYR A 1 85 ? 0.021 3.723 -3.862 1.00 97.81 85 TYR A N 1
ATOM 627 C CA . TYR A 1 85 ? 1.320 4.267 -4.248 1.00 97.81 85 TYR A CA 1
ATOM 628 C C . TYR A 1 85 ? 1.407 5.770 -4.025 1.00 97.81 85 TYR A C 1
ATOM 630 O O . TYR A 1 85 ? 0.406 6.474 -4.085 1.00 97.81 85 TYR A O 1
ATOM 638 N N . ARG A 1 86 ? 2.639 6.258 -3.889 1.00 97.62 86 ARG A N 1
ATOM 639 C CA . ARG A 1 86 ? 2.979 7.678 -3.963 1.00 97.62 86 ARG A CA 1
ATOM 640 C C . ARG A 1 86 ? 3.702 7.942 -5.277 1.00 97.62 86 ARG A C 1
ATOM 642 O O . ARG A 1 86 ? 4.691 7.267 -5.562 1.00 97.62 86 ARG A O 1
ATOM 649 N N . LEU A 1 87 ? 3.207 8.889 -6.070 1.00 97.69 87 LEU A N 1
ATOM 650 C CA . LEU A 1 87 ? 3.882 9.369 -7.277 1.00 97.69 87 LEU A CA 1
ATOM 651 C C . LEU A 1 87 ? 4.790 10.535 -6.911 1.00 97.69 87 LEU A C 1
ATOM 653 O O . LEU A 1 87 ? 4.362 11.438 -6.202 1.00 97.69 87 LEU A O 1
ATOM 657 N N . GLU A 1 88 ? 6.025 10.520 -7.397 1.00 95.81 88 GLU A N 1
ATOM 658 C CA . GLU A 1 88 ? 7.058 11.506 -7.085 1.00 95.81 88 GLU A CA 1
ATOM 659 C C . GLU A 1 88 ? 7.623 12.084 -8.386 1.00 95.81 88 GLU A C 1
ATOM 661 O O . GLU A 1 88 ? 7.924 11.348 -9.330 1.00 95.81 88 GLU A O 1
ATOM 666 N N . SER A 1 89 ? 7.771 13.407 -8.455 1.00 94.56 89 SER A N 1
ATOM 667 C CA . SER A 1 89 ? 8.402 14.078 -9.591 1.00 94.56 89 SER A CA 1
ATOM 668 C C . SER A 1 89 ? 9.923 14.095 -9.437 1.00 94.56 89 SER A C 1
ATOM 670 O O . SER A 1 89 ? 10.448 14.563 -8.424 1.00 94.56 89 SER A O 1
ATOM 672 N N . HIS A 1 90 ? 10.632 13.691 -10.481 1.00 92.75 90 HIS A N 1
ATOM 673 C CA . HIS A 1 90 ? 12.087 13.690 -10.578 1.00 92.75 90 HIS A CA 1
ATOM 674 C C . HIS A 1 90 ? 12.528 14.416 -11.858 1.00 92.75 90 HIS A C 1
ATOM 676 O O . HIS A 1 90 ? 12.951 13.765 -12.810 1.00 92.75 90 HIS A O 1
ATOM 682 N N . PRO A 1 91 ? 12.455 15.759 -11.907 1.00 90.56 91 PRO A N 1
ATOM 683 C CA . PRO A 1 91 ? 12.779 16.521 -13.120 1.00 90.56 91 PRO A CA 1
ATOM 684 C C . PRO A 1 91 ? 14.236 16.356 -13.582 1.00 90.56 91 PRO A C 1
ATOM 686 O O . PRO A 1 91 ? 14.529 16.544 -14.758 1.00 90.56 91 PRO A O 1
ATOM 689 N N . ASP A 1 92 ? 15.139 15.974 -12.675 1.00 90.00 92 ASP A N 1
ATOM 690 C CA . ASP A 1 92 ? 16.553 15.729 -12.982 1.00 90.00 92 ASP A CA 1
ATOM 691 C C . ASP A 1 92 ? 16.827 14.309 -13.510 1.00 90.00 92 ASP A C 1
ATOM 693 O O . ASP A 1 92 ? 17.950 13.997 -13.911 1.00 90.00 92 ASP A O 1
ATOM 697 N N . ALA A 1 93 ? 15.832 13.416 -13.474 1.00 91.56 93 ALA A N 1
ATOM 698 C CA . ALA A 1 93 ? 15.964 12.070 -14.013 1.00 91.56 93 ALA A CA 1
ATOM 699 C C . ALA A 1 93 ? 15.782 12.082 -15.541 1.00 91.56 93 ALA A C 1
ATOM 701 O O . ALA A 1 93 ? 14.991 12.865 -16.068 1.00 91.56 93 ALA A O 1
ATOM 702 N N . PRO A 1 94 ? 16.480 11.207 -16.284 1.00 93.81 94 PRO A N 1
ATOM 703 C CA . PRO A 1 94 ? 16.244 11.077 -17.714 1.00 93.81 94 PRO A CA 1
ATOM 704 C C . PRO A 1 94 ? 14.845 10.514 -17.980 1.00 93.81 94 PRO A C 1
ATOM 706 O O . PRO A 1 94 ? 14.365 9.644 -17.252 1.00 93.81 94 PRO A O 1
ATOM 709 N N . GLU A 1 95 ? 14.223 10.945 -19.075 1.00 91.12 95 GLU A N 1
ATOM 710 C CA . GLU A 1 95 ? 13.027 10.291 -19.611 1.00 91.12 95 GLU A CA 1
ATOM 711 C C . GLU A 1 95 ? 13.282 8.783 -19.835 1.00 91.12 95 GLU A C 1
ATOM 713 O O . GLU A 1 95 ? 14.380 8.408 -20.268 1.00 91.12 95 GLU A O 1
ATOM 718 N N . PRO A 1 96 ? 12.305 7.894 -19.569 1.00 92.62 96 PRO A N 1
ATOM 719 C CA . PRO A 1 96 ? 10.941 8.157 -19.085 1.00 92.62 96 PRO A CA 1
ATOM 720 C C . PRO A 1 96 ? 10.791 8.167 -17.544 1.00 92.62 96 PRO A C 1
ATOM 722 O O . PRO A 1 96 ? 9.695 7.971 -17.029 1.00 92.62 96 PRO A O 1
ATOM 725 N N . TYR A 1 97 ? 11.874 8.349 -16.780 1.00 94.44 97 TYR A N 1
ATOM 726 C CA . TYR A 1 97 ? 11.893 8.211 -15.311 1.00 94.44 97 TYR A CA 1
ATOM 727 C C . TYR A 1 97 ? 11.669 9.526 -14.554 1.00 94.44 97 TYR A C 1
ATOM 729 O O . TYR A 1 97 ? 12.052 9.649 -13.386 1.00 94.44 97 TYR A O 1
ATOM 737 N N . THR A 1 98 ? 11.076 10.520 -15.213 1.00 94.19 98 THR A N 1
ATOM 738 C CA . THR A 1 98 ? 10.774 11.827 -14.618 1.00 94.19 98 THR A CA 1
ATOM 739 C C . THR A 1 98 ? 9.627 11.764 -13.612 1.00 94.19 98 THR A C 1
ATOM 741 O O . THR A 1 98 ? 9.526 12.646 -12.765 1.00 94.19 98 THR A O 1
ATOM 744 N N . ILE A 1 99 ? 8.820 10.698 -13.630 1.00 95.94 99 ILE A N 1
ATOM 745 C CA . ILE A 1 99 ? 7.897 10.320 -12.555 1.00 95.94 99 ILE A CA 1
ATOM 746 C C . ILE A 1 99 ? 8.298 8.938 -12.037 1.00 95.94 99 ILE A C 1
ATOM 748 O O . ILE A 1 99 ? 8.512 8.011 -12.820 1.00 95.94 99 ILE A O 1
ATOM 752 N N . GLN A 1 100 ? 8.409 8.793 -10.720 1.00 96.19 100 GLN A N 1
ATOM 753 C CA . GLN A 1 100 ? 8.772 7.534 -10.067 1.00 96.19 100 GLN A CA 1
ATOM 754 C C . GLN A 1 100 ? 7.800 7.232 -8.930 1.00 96.19 100 GLN A C 1
ATOM 756 O O . GLN A 1 100 ? 7.098 8.119 -8.448 1.00 96.19 100 GLN A O 1
ATOM 761 N N . LEU A 1 101 ? 7.747 5.968 -8.510 1.00 97.75 101 LEU A N 1
ATOM 762 C CA . LEU A 1 101 ? 6.966 5.575 -7.339 1.00 97.75 101 LEU A CA 1
ATOM 763 C C . LEU A 1 101 ? 7.845 5.594 -6.093 1.00 97.75 101 LEU A C 1
ATOM 765 O O . LEU A 1 101 ? 8.962 5.055 -6.112 1.00 97.75 101 LEU A O 1
ATOM 769 N N . GLY A 1 102 ? 7.295 6.138 -5.010 1.00 95.81 102 GLY A N 1
ATOM 770 C CA . GLY A 1 102 ? 7.893 6.083 -3.684 1.00 95.81 102 GLY A CA 1
ATOM 771 C C . GLY A 1 102 ? 8.137 4.645 -3.224 1.00 95.81 102 GLY A C 1
ATOM 772 O O . GLY A 1 102 ? 7.450 3.699 -3.623 1.00 95.81 102 GLY A O 1
ATOM 773 N N . ARG A 1 103 ? 9.135 4.458 -2.357 1.00 96.69 103 ARG A N 1
ATOM 774 C CA . ARG A 1 103 ? 9.565 3.135 -1.878 1.00 96.69 103 ARG A CA 1
ATOM 775 C C . ARG A 1 103 ? 8.724 2.670 -0.688 1.00 96.69 103 ARG A C 1
ATOM 777 O O . ARG A 1 103 ? 9.256 2.307 0.361 1.00 96.69 103 ARG A O 1
ATOM 784 N N . LEU A 1 104 ? 7.403 2.672 -0.859 1.00 97.19 104 LEU A N 1
ATOM 785 C CA . LEU A 1 104 ? 6.453 2.461 0.232 1.00 97.19 104 LEU A CA 1
ATOM 786 C C . LEU A 1 104 ? 6.603 1.103 0.926 1.00 97.19 104 LEU A C 1
ATOM 788 O O . LEU A 1 104 ? 6.370 1.003 2.128 1.00 97.19 104 LEU A O 1
ATOM 792 N N . GLY A 1 105 ? 7.024 0.057 0.209 1.00 97.25 105 GLY A N 1
ATOM 793 C CA . GLY A 1 105 ? 7.268 -1.253 0.820 1.00 97.25 105 GLY A CA 1
ATOM 794 C C . GLY A 1 105 ? 8.478 -1.240 1.746 1.00 97.25 105 GLY A C 1
ATOM 795 O O . GLY A 1 105 ? 8.397 -1.736 2.869 1.00 97.25 105 GLY A O 1
ATOM 796 N N . ALA A 1 106 ? 9.562 -0.580 1.333 1.00 97.12 106 ALA A N 1
ATOM 797 C CA . ALA A 1 106 ? 10.724 -0.373 2.193 1.00 97.12 106 ALA A CA 1
ATOM 798 C C . ALA A 1 106 ? 10.396 0.534 3.395 1.00 97.12 106 ALA A C 1
ATOM 800 O O . ALA A 1 106 ? 10.776 0.223 4.524 1.00 97.12 106 ALA A O 1
ATOM 801 N N . GLU A 1 107 ? 9.663 1.630 3.167 1.00 95.75 107 GLU A N 1
ATOM 802 C CA . GLU A 1 107 ? 9.222 2.557 4.218 1.00 95.75 107 GLU A CA 1
ATOM 803 C C . GLU A 1 107 ? 8.364 1.840 5.263 1.00 95.75 107 GLU A C 1
ATOM 805 O O . GLU A 1 107 ? 8.611 1.954 6.467 1.00 95.75 107 GLU A O 1
ATOM 810 N N . ARG A 1 108 ? 7.394 1.038 4.815 1.00 94.56 108 ARG A N 1
ATOM 811 C CA . ARG A 1 108 ? 6.512 0.300 5.714 1.00 94.56 108 ARG A CA 1
ATOM 812 C C . ARG A 1 108 ? 7.253 -0.775 6.497 1.00 94.56 108 ARG A C 1
ATOM 814 O O . ARG A 1 108 ? 7.051 -0.881 7.704 1.00 94.56 108 ARG A O 1
ATOM 821 N N . LEU A 1 109 ? 8.136 -1.543 5.859 1.00 94.56 109 LEU A N 1
ATOM 822 C CA . LEU A 1 109 ? 8.974 -2.510 6.573 1.00 94.56 109 LEU A CA 1
ATOM 823 C C . LEU A 1 109 ? 9.840 -1.825 7.635 1.00 94.56 109 LEU A C 1
ATOM 825 O O . LEU A 1 109 ? 9.958 -2.342 8.745 1.00 94.56 109 LEU A O 1
ATOM 829 N N . ALA A 1 110 ? 10.386 -0.641 7.350 1.00 93.81 110 ALA A N 1
ATOM 830 C CA . ALA A 1 110 ? 11.126 0.135 8.341 1.00 93.81 110 ALA A CA 1
ATOM 831 C C . ALA A 1 110 ? 10.242 0.573 9.524 1.00 93.81 110 ALA A C 1
ATOM 833 O O . ALA A 1 110 ? 10.655 0.401 10.671 1.00 93.81 110 ALA A O 1
ATOM 834 N N . GLN A 1 111 ? 9.012 1.048 9.277 1.00 90.88 111 GLN A N 1
ATOM 835 C CA . GLN A 1 111 ? 8.036 1.367 10.336 1.00 90.88 111 GLN A CA 1
ATOM 836 C C . GLN A 1 111 ? 7.702 0.150 11.217 1.00 90.88 111 GLN A C 1
ATOM 838 O O . GLN A 1 111 ? 7.437 0.299 12.408 1.00 90.88 111 GLN A O 1
ATOM 843 N N . LEU A 1 112 ? 7.735 -1.054 10.639 1.00 89.38 112 LEU A N 1
ATOM 844 C CA . LEU A 1 112 ? 7.504 -2.323 11.335 1.00 89.38 112 LEU A CA 1
ATOM 845 C C . LEU A 1 112 ? 8.768 -2.896 12.004 1.00 89.38 112 LEU A C 1
ATOM 847 O O . LEU A 1 112 ? 8.697 -3.960 12.616 1.00 89.38 112 LEU A O 1
ATOM 851 N N . GLY A 1 113 ? 9.925 -2.233 11.889 1.00 92.31 113 GLY A N 1
ATOM 852 C CA . GLY A 1 113 ? 11.197 -2.725 12.432 1.00 92.31 113 GLY A CA 1
ATOM 853 C C . GLY A 1 113 ? 11.799 -3.908 11.660 1.00 92.31 113 GLY A C 1
ATOM 854 O O . GLY A 1 113 ? 12.583 -4.669 12.220 1.00 92.31 113 GLY A O 1
ATOM 855 N N . ARG A 1 114 ? 11.435 -4.069 10.383 1.00 92.31 114 ARG A N 1
ATOM 856 C CA . ARG A 1 114 ? 11.802 -5.186 9.490 1.00 92.31 114 ARG A CA 1
ATOM 857 C C . ARG A 1 114 ? 12.641 -4.742 8.283 1.00 92.31 114 ARG A C 1
ATOM 859 O O . ARG A 1 114 ? 12.556 -5.318 7.207 1.00 92.31 114 ARG A O 1
ATOM 866 N N . SER A 1 115 ? 13.447 -3.693 8.424 1.00 86.38 115 SER A N 1
ATOM 867 C CA . SER A 1 115 ? 14.220 -3.119 7.308 1.00 86.38 115 SER A CA 1
ATOM 868 C C . SER A 1 115 ? 15.388 -3.986 6.808 1.00 86.38 115 SER A C 1
ATOM 870 O O . SER A 1 115 ? 15.960 -3.670 5.768 1.00 86.38 115 SER A O 1
ATOM 872 N N . ALA A 1 116 ? 15.760 -5.052 7.525 1.00 82.56 116 ALA A N 1
ATOM 873 C CA . ALA A 1 116 ? 16.913 -5.903 7.219 1.00 82.56 116 ALA A CA 1
ATOM 874 C C . ALA A 1 116 ? 16.546 -7.394 7.294 1.00 82.56 116 ALA A C 1
ATOM 876 O O . ALA A 1 116 ? 16.957 -8.113 8.206 1.00 82.56 116 ALA A O 1
ATOM 877 N N . GLU A 1 117 ? 15.741 -7.848 6.340 1.00 88.31 117 GLU A N 1
ATOM 878 C CA . GLU A 1 117 ? 15.369 -9.258 6.222 1.00 88.31 117 GLU A CA 1
ATOM 879 C C . GLU A 1 117 ? 16.556 -10.082 5.674 1.00 88.31 117 GLU A C 1
ATOM 881 O O . GLU A 1 117 ? 17.300 -9.597 4.814 1.00 88.31 117 GLU A O 1
ATOM 886 N N . PRO A 1 118 ? 16.812 -11.304 6.182 1.00 91.31 118 PRO A N 1
ATOM 887 C CA . PRO A 1 118 ? 17.984 -12.074 5.772 1.00 91.31 118 PRO A CA 1
ATOM 888 C C . PRO A 1 118 ? 17.922 -12.514 4.305 1.00 91.31 118 PRO A C 1
ATOM 890 O O . PRO A 1 118 ? 16.947 -13.128 3.872 1.00 91.31 118 PRO A O 1
ATOM 893 N N . ALA A 1 119 ? 19.009 -12.290 3.564 1.00 92.94 119 ALA A N 1
ATOM 894 C CA . ALA A 1 119 ? 19.181 -12.840 2.222 1.00 92.94 119 ALA A CA 1
ATOM 895 C C . ALA A 1 119 ? 19.159 -14.378 2.246 1.00 92.94 119 ALA A C 1
ATOM 897 O O . ALA A 1 119 ? 19.764 -15.004 3.120 1.00 92.94 119 ALA A O 1
ATOM 898 N N . VAL A 1 120 ? 18.512 -14.988 1.251 1.00 94.62 120 VAL A N 1
ATOM 899 C CA . VAL A 1 120 ? 18.312 -16.449 1.192 1.00 94.62 120 VAL A CA 1
ATOM 900 C C . VAL A 1 120 ? 19.071 -17.131 0.046 1.00 94.62 120 VAL A C 1
ATOM 902 O O . VAL A 1 120 ? 19.178 -18.355 0.023 1.00 94.62 120 VAL A O 1
ATOM 905 N N . GLY A 1 121 ? 19.645 -16.356 -0.882 1.00 95.06 121 GLY A N 1
ATOM 906 C CA . GLY A 1 121 ? 20.371 -16.881 -2.046 1.00 95.06 121 GLY A CA 1
ATOM 907 C C . GLY A 1 121 ? 19.447 -17.361 -3.172 1.00 95.06 121 GLY A C 1
ATOM 908 O O . GLY A 1 121 ? 18.228 -17.295 -3.062 1.00 95.06 121 GLY A O 1
ATOM 909 N N . ALA A 1 122 ? 20.020 -17.802 -4.293 1.00 97.50 122 ALA A N 1
ATOM 910 C CA . ALA A 1 122 ? 19.245 -18.153 -5.484 1.00 97.50 122 ALA A CA 1
ATOM 911 C C . ALA A 1 122 ? 18.479 -19.477 -5.325 1.00 97.50 122 ALA A C 1
ATOM 913 O O . ALA A 1 122 ? 19.068 -20.503 -4.980 1.00 97.50 122 ALA A O 1
ATOM 914 N N . ALA A 1 123 ? 17.186 -19.464 -5.655 1.00 96.56 123 ALA A N 1
ATOM 915 C CA . ALA A 1 123 ? 16.324 -20.643 -5.663 1.00 96.56 123 ALA A CA 1
ATOM 916 C C . ALA A 1 123 ? 16.007 -21.124 -7.093 1.00 96.56 123 ALA A C 1
ATOM 918 O O . ALA A 1 123 ? 15.853 -20.333 -8.026 1.00 96.56 123 ALA A O 1
ATOM 919 N N . SER A 1 124 ? 15.886 -22.444 -7.270 1.00 96.00 124 SER A N 1
ATOM 920 C CA . SER A 1 124 ? 15.510 -23.046 -8.556 1.00 96.00 124 SER A CA 1
ATOM 921 C C . SER A 1 124 ? 14.056 -22.729 -8.916 1.00 96.00 124 SER A C 1
ATOM 923 O O . SER A 1 124 ? 13.177 -22.806 -8.061 1.00 96.00 124 SER A O 1
ATOM 925 N N . GLY A 1 125 ? 13.791 -22.401 -10.184 1.00 94.44 125 GLY A N 1
ATOM 926 C CA . GLY A 1 125 ? 12.446 -22.057 -10.666 1.00 94.44 125 GLY A CA 1
ATOM 927 C C . GLY A 1 125 ? 11.960 -20.657 -10.269 1.00 94.44 125 GLY A C 1
ATOM 928 O O . GLY A 1 125 ? 10.793 -20.339 -10.489 1.00 94.44 125 GLY A O 1
ATOM 929 N N . CYS A 1 126 ? 12.841 -19.823 -9.714 1.00 98.06 126 CYS A N 1
ATOM 930 C CA . CYS A 1 126 ? 12.538 -18.463 -9.285 1.00 98.06 126 CYS A CA 1
ATOM 931 C C . CYS A 1 126 ? 13.411 -17.431 -10.005 1.00 98.06 126 CYS A C 1
ATOM 933 O O . CYS A 1 126 ? 14.494 -17.740 -10.510 1.00 98.06 126 CYS A O 1
ATOM 935 N N . ARG A 1 127 ? 12.965 -16.173 -10.010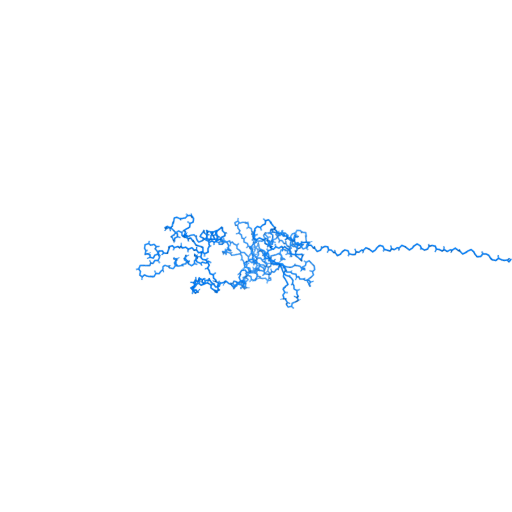 1.00 97.94 127 ARG A N 1
ATOM 936 C CA . ARG A 1 127 ? 13.802 -15.033 -10.391 1.00 97.94 127 ARG A CA 1
ATOM 937 C C . ARG A 1 127 ? 14.566 -14.547 -9.162 1.00 97.94 127 ARG A C 1
ATOM 939 O O . ARG A 1 127 ? 13.962 -13.982 -8.258 1.00 97.94 127 ARG A O 1
ATOM 946 N N . PHE A 1 128 ? 15.879 -14.751 -9.147 1.00 98.31 128 PHE A N 1
ATOM 947 C CA . PHE A 1 128 ? 16.761 -14.263 -8.085 1.00 98.31 128 PHE A CA 1
ATOM 948 C C . PHE A 1 128 ? 17.288 -12.853 -8.378 1.00 98.31 128 PHE A C 1
ATOM 950 O O . PHE A 1 128 ? 17.739 -12.580 -9.494 1.00 98.31 128 PHE A O 1
ATOM 957 N N . PHE 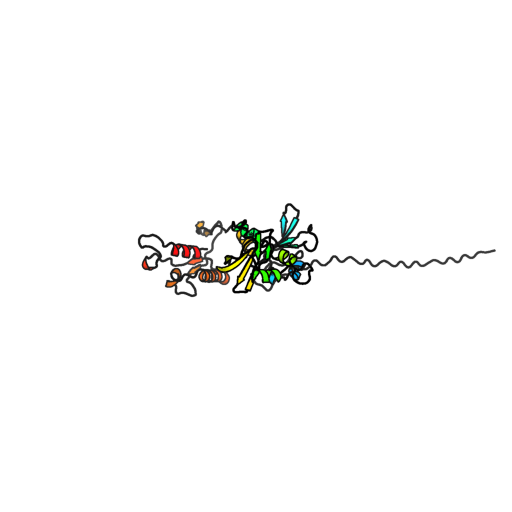A 1 129 ? 17.305 -11.993 -7.358 1.00 97.94 129 PHE A N 1
ATOM 958 C CA . PHE A 1 129 ? 17.866 -10.645 -7.419 1.00 97.94 129 PHE A CA 1
ATOM 959 C C . PHE A 1 129 ? 19.076 -10.529 -6.495 1.00 97.94 129 PHE A C 1
ATOM 961 O O . PHE A 1 129 ? 18.942 -10.371 -5.285 1.00 97.94 129 PHE A O 1
ATOM 968 N N . ALA A 1 130 ? 20.279 -10.540 -7.073 1.00 97.50 130 ALA A N 1
ATOM 969 C CA . ALA A 1 130 ? 21.527 -10.460 -6.309 1.00 97.50 130 ALA A CA 1
ATOM 970 C C . ALA A 1 130 ? 21.666 -9.167 -5.483 1.00 97.50 130 ALA A C 1
ATOM 972 O O . ALA A 1 130 ? 22.340 -9.175 -4.460 1.00 97.50 130 ALA A O 1
ATOM 973 N N . ALA A 1 131 ? 21.020 -8.077 -5.913 1.00 96.38 131 ALA A N 1
ATOM 974 C CA . ALA A 1 131 ? 21.051 -6.789 -5.222 1.00 96.38 131 ALA A CA 1
ATOM 975 C C . ALA A 1 131 ? 20.425 -6.843 -3.819 1.00 96.38 131 ALA A C 1
ATOM 977 O O . ALA A 1 131 ? 20.884 -6.134 -2.929 1.00 96.38 131 ALA A O 1
ATOM 978 N N . THR A 1 132 ? 19.403 -7.682 -3.622 1.00 97.12 132 THR A N 1
ATOM 979 C CA . THR A 1 132 ? 18.720 -7.841 -2.328 1.00 97.12 132 THR A CA 1
ATOM 980 C C . THR A 1 132 ? 18.913 -9.228 -1.720 1.00 97.12 132 THR A C 1
ATOM 982 O O . THR A 1 132 ? 18.721 -9.407 -0.526 1.00 97.12 132 THR A O 1
ATOM 985 N N . GLY A 1 133 ? 19.339 -10.215 -2.511 1.00 97.75 133 GLY A N 1
ATOM 986 C CA . GLY A 1 133 ? 19.517 -11.590 -2.054 1.00 97.75 133 GLY A CA 1
ATOM 987 C C . GLY A 1 133 ? 18.211 -12.382 -1.931 1.00 97.75 133 GLY A C 1
ATOM 988 O O . GLY A 1 133 ? 18.217 -13.432 -1.282 1.00 97.75 133 GLY A O 1
ATOM 989 N N . HIS A 1 134 ? 17.132 -11.908 -2.566 1.00 98.31 134 HIS A N 1
ATOM 990 C CA . HIS A 1 134 ? 15.792 -12.503 -2.520 1.00 98.31 134 HIS A CA 1
ATOM 991 C C . HIS A 1 134 ? 15.307 -13.003 -3.882 1.00 98.31 134 HIS A C 1
ATOM 993 O O . HIS A 1 134 ? 15.838 -12.646 -4.941 1.00 98.31 134 HIS A O 1
ATOM 999 N N . ASN A 1 135 ? 14.274 -13.840 -3.841 1.00 98.44 135 ASN A N 1
ATOM 1000 C CA . ASN A 1 135 ? 13.675 -14.476 -5.002 1.00 98.44 135 ASN A CA 1
ATOM 1001 C C . ASN A 1 135 ? 12.233 -14.021 -5.213 1.00 98.44 135 ASN A C 1
ATOM 1003 O O . ASN A 1 135 ? 11.528 -13.670 -4.277 1.00 98.44 135 ASN A O 1
ATOM 1007 N N . ILE A 1 136 ? 11.760 -14.114 -6.452 1.00 98.56 136 ILE A N 1
ATOM 1008 C CA . ILE A 1 136 ? 10.333 -14.087 -6.774 1.00 98.56 136 ILE A CA 1
ATOM 1009 C C . ILE A 1 136 ? 9.985 -15.421 -7.431 1.00 98.56 136 ILE A C 1
ATOM 1011 O O . ILE A 1 136 ? 10.630 -15.824 -8.402 1.00 98.56 136 ILE A O 1
ATOM 1015 N N . CYS A 1 137 ? 8.969 -16.107 -6.915 1.00 98.00 137 CYS A N 1
ATOM 1016 C CA . CYS A 1 137 ? 8.582 -17.450 -7.347 1.00 98.00 137 CYS A CA 1
ATOM 1017 C C . CYS A 1 137 ? 7.071 -17.531 -7.634 1.00 98.00 137 CYS A C 1
ATOM 1019 O O . CYS A 1 137 ? 6.294 -16.692 -7.178 1.00 98.00 137 CYS A O 1
ATOM 1021 N N . GLY A 1 138 ? 6.639 -18.576 -8.349 1.00 96.88 138 GLY A N 1
ATOM 1022 C CA . GLY A 1 138 ? 5.223 -18.955 -8.465 1.00 96.88 138 GLY A CA 1
ATOM 1023 C C . GLY A 1 138 ? 4.294 -17.834 -8.952 1.00 96.88 138 GLY A C 1
ATOM 1024 O O . GLY A 1 138 ? 4.606 -17.134 -9.916 1.00 96.88 138 GLY A O 1
ATOM 1025 N N . GLY A 1 139 ? 3.146 -17.673 -8.283 1.00 97.56 139 GLY A N 1
ATOM 1026 C CA . GLY A 1 139 ? 2.140 -16.658 -8.621 1.00 97.56 139 GLY A CA 1
ATOM 1027 C C . GLY A 1 139 ? 2.668 -15.223 -8.543 1.00 97.56 139 GLY A C 1
ATOM 1028 O O . GLY A 1 139 ? 2.369 -14.422 -9.426 1.00 97.56 139 GLY A O 1
ATOM 1029 N N . PHE A 1 140 ? 3.529 -14.914 -7.568 1.00 98.56 140 PHE A N 1
ATOM 1030 C CA . PHE A 1 140 ? 4.173 -13.599 -7.476 1.00 98.56 140 PHE A CA 1
ATOM 1031 C C . PHE A 1 140 ? 5.097 -13.329 -8.664 1.00 98.56 140 PHE A C 1
ATOM 1033 O O . PHE A 1 140 ? 5.113 -12.214 -9.174 1.00 98.56 140 PHE A O 1
ATOM 1040 N N . LEU A 1 141 ? 5.820 -14.344 -9.155 1.00 98.44 141 LEU A N 1
ATOM 1041 C CA . LEU A 1 141 ? 6.674 -14.193 -10.338 1.00 98.44 141 LEU A CA 1
ATOM 1042 C C . LEU A 1 141 ? 5.839 -13.962 -11.598 1.00 98.44 141 LEU A C 1
ATOM 1044 O O . LEU A 1 141 ? 6.172 -13.091 -12.397 1.00 98.44 141 LEU A O 1
ATOM 1048 N N . ALA A 1 142 ? 4.742 -14.705 -11.759 1.00 98.19 142 ALA A N 1
ATOM 1049 C CA . ALA A 1 142 ? 3.816 -14.501 -12.869 1.00 98.19 142 ALA A CA 1
ATOM 1050 C C . ALA A 1 142 ? 3.201 -13.092 -12.842 1.00 98.19 142 ALA A C 1
ATOM 1052 O O . ALA A 1 142 ? 3.143 -12.432 -13.877 1.00 98.19 142 ALA A O 1
ATOM 1053 N N . TYR A 1 143 ? 2.803 -12.610 -11.659 1.00 98.06 143 TYR A N 1
ATOM 1054 C CA . TYR A 1 143 ? 2.310 -11.247 -11.489 1.00 98.06 143 TYR A CA 1
ATOM 1055 C C . TYR A 1 143 ? 3.386 -10.220 -11.846 1.00 98.06 143 TYR A C 1
ATOM 1057 O O . TYR A 1 143 ? 3.134 -9.336 -12.658 1.00 98.06 143 TYR A O 1
ATOM 1065 N N . TRP A 1 144 ? 4.594 -10.365 -11.297 1.00 98.31 144 TRP A N 1
ATOM 1066 C CA . TRP A 1 144 ? 5.700 -9.437 -11.523 1.00 98.31 144 TRP A CA 1
ATOM 1067 C C . TRP A 1 144 ? 6.079 -9.341 -13.006 1.00 98.31 144 TRP A C 1
ATOM 1069 O O . TRP A 1 144 ? 6.225 -8.242 -13.523 1.00 98.31 144 TRP A O 1
ATOM 1079 N N . LEU A 1 145 ? 6.147 -10.468 -13.723 1.00 97.50 145 LEU A N 1
ATOM 1080 C CA . LEU A 1 145 ? 6.421 -10.496 -15.168 1.00 97.50 145 LEU A CA 1
ATOM 1081 C C . LEU A 1 145 ? 5.282 -9.913 -16.019 1.00 97.50 145 LEU A C 1
ATOM 1083 O O . LEU A 1 145 ? 5.508 -9.544 -17.167 1.00 97.50 145 LEU A O 1
ATOM 1087 N N . GLY A 1 146 ? 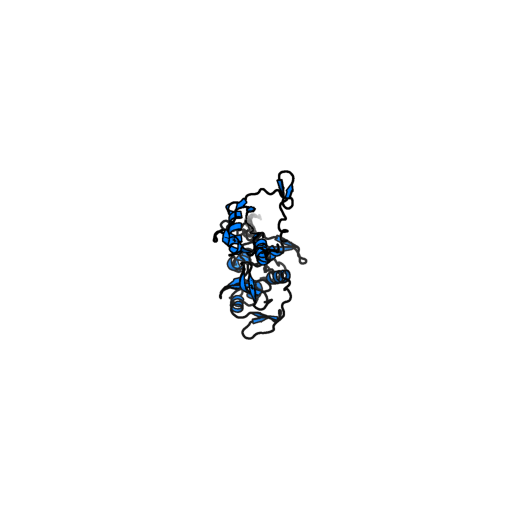4.059 -9.887 -15.488 1.00 96.75 146 GLY A N 1
ATOM 1088 C CA . GLY A 1 146 ? 2.862 -9.435 -16.196 1.00 96.75 146 GLY A CA 1
ATOM 1089 C C . GLY A 1 146 ? 2.450 -7.994 -15.907 1.00 96.75 146 GLY A C 1
ATOM 1090 O O . GLY A 1 146 ? 1.509 -7.521 -16.538 1.00 96.75 146 GLY A O 1
ATOM 1091 N N . HIS A 1 147 ? 3.113 -7.306 -14.972 1.00 96.81 147 HIS A N 1
ATOM 1092 C CA . HIS A 1 147 ? 2.752 -5.951 -14.553 1.00 96.81 147 HIS A CA 1
ATOM 1093 C C . HIS A 1 147 ? 3.977 -5.043 -14.490 1.00 96.81 147 HIS A C 1
ATOM 1095 O O . HIS A 1 147 ? 4.990 -5.386 -13.884 1.00 96.81 147 HIS A O 1
ATOM 1101 N N . GLY A 1 148 ? 3.845 -3.853 -15.067 1.00 96.88 148 GLY A N 1
ATOM 1102 C CA . GLY A 1 148 ? 4.869 -2.820 -15.066 1.00 96.88 148 GLY A CA 1
ATOM 1103 C C . GLY A 1 148 ? 4.273 -1.451 -15.380 1.00 96.88 148 GLY A C 1
ATOM 1104 O O . GLY A 1 148 ? 3.098 -1.346 -15.733 1.00 96.88 148 GLY A O 1
ATOM 1105 N N . LEU A 1 149 ? 5.075 -0.402 -15.208 1.00 96.81 149 LEU A N 1
ATOM 1106 C CA . LEU A 1 149 ? 4.723 0.951 -15.653 1.00 96.81 149 LEU A CA 1
ATOM 1107 C C . LEU A 1 149 ? 4.870 1.083 -17.173 1.00 96.81 149 LEU A C 1
ATOM 1109 O O . LEU A 1 149 ? 5.680 0.380 -17.763 1.00 96.81 149 LEU A O 1
ATOM 1113 N N . GLU A 1 150 ? 4.147 2.016 -17.797 1.00 94.44 150 GLU A N 1
ATOM 1114 C CA . GLU A 1 150 ? 4.285 2.285 -19.235 1.00 94.44 150 GLU A CA 1
ATOM 1115 C C . GLU A 1 150 ? 5.528 3.147 -19.479 1.00 94.44 150 GLU A C 1
ATOM 1117 O O . GLU A 1 150 ? 5.493 4.372 -19.324 1.00 94.44 150 GLU A O 1
ATOM 1122 N N . LEU A 1 151 ? 6.641 2.505 -19.836 1.00 95.25 151 LEU A N 1
ATOM 1123 C CA . LEU A 1 151 ? 7.903 3.187 -20.112 1.00 95.25 151 LEU A CA 1
ATOM 1124 C C . LEU A 1 151 ? 8.309 3.093 -21.590 1.00 95.25 151 LEU A C 1
ATOM 1126 O O . LEU A 1 151 ? 9.455 3.419 -21.925 1.00 95.25 151 LEU A O 1
ATOM 1130 N N . GLY A 1 152 ? 7.399 2.661 -22.467 1.00 93.50 152 GLY A N 1
ATOM 1131 C CA . GLY A 1 152 ? 7.583 2.596 -23.914 1.00 93.50 152 GLY A CA 1
ATOM 1132 C C . GLY A 1 152 ? 8.155 1.281 -24.447 1.00 93.50 152 GLY A C 1
ATOM 1133 O O . GLY A 1 152 ? 8.529 1.239 -25.623 1.00 93.50 152 GLY A O 1
ATOM 1134 N N . ASP A 1 153 ? 8.254 0.225 -23.632 1.00 94.75 153 ASP A N 1
ATOM 1135 C CA . ASP A 1 153 ? 8.641 -1.095 -24.136 1.00 94.75 153 ASP A CA 1
ATOM 1136 C C . ASP A 1 153 ? 7.452 -1.841 -24.756 1.00 94.75 153 ASP A C 1
ATOM 1138 O O . ASP A 1 153 ? 6.279 -1.525 -24.571 1.00 94.75 153 ASP A O 1
ATOM 1142 N N . ARG A 1 154 ? 7.757 -2.865 -25.561 1.00 93.69 154 ARG A N 1
ATOM 1143 C CA . ARG A 1 154 ? 6.724 -3.743 -26.110 1.00 93.69 154 ARG A CA 1
ATOM 1144 C C . ARG A 1 154 ? 6.388 -4.842 -25.104 1.00 93.69 154 ARG A C 1
ATOM 1146 O O . ARG A 1 154 ? 7.182 -5.764 -24.926 1.00 93.69 154 ARG A O 1
ATOM 1153 N N . GLY A 1 155 ? 5.161 -4.821 -24.586 1.00 92.50 155 GLY A N 1
ATOM 1154 C CA . GLY A 1 155 ? 4.756 -5.724 -23.503 1.00 92.50 155 GLY A CA 1
ATOM 1155 C C . GLY A 1 155 ? 5.369 -5.270 -22.180 1.00 92.50 155 GLY A C 1
ATOM 1156 O O . GLY A 1 155 ? 5.880 -4.165 -22.120 1.00 92.50 155 GLY A O 1
ATOM 1157 N N . VAL A 1 156 ? 5.331 -6.112 -21.147 1.00 96.75 156 VAL A N 1
ATOM 1158 C CA . VAL A 1 156 ? 5.933 -5.776 -19.850 1.00 96.75 156 VAL A CA 1
ATOM 1159 C C . VAL A 1 156 ? 7.384 -6.233 -19.826 1.00 96.75 156 VAL A C 1
ATOM 1161 O O . VAL A 1 156 ? 7.669 -7.430 -19.933 1.00 96.75 156 VAL A O 1
ATOM 1164 N N . SER A 1 157 ? 8.305 -5.283 -19.696 1.00 97.56 157 SER A N 1
ATOM 1165 C CA . SER A 1 157 ? 9.727 -5.577 -19.534 1.00 97.56 157 SER A CA 1
ATOM 1166 C C . SER A 1 157 ? 10.155 -5.610 -18.065 1.00 97.56 157 SER A C 1
ATOM 1168 O O . SER A 1 157 ? 9.498 -5.070 -17.179 1.00 97.56 157 SER A O 1
ATOM 1170 N N . GLU A 1 158 ? 11.326 -6.195 -17.790 1.00 97.12 158 GLU A N 1
ATOM 1171 C CA . GLU A 1 158 ? 11.889 -6.228 -16.433 1.00 97.12 158 GLU A CA 1
ATOM 1172 C C . GLU A 1 158 ? 12.069 -4.822 -15.838 1.00 97.12 158 GLU A C 1
ATOM 1174 O O . GLU A 1 158 ? 11.809 -4.630 -14.652 1.00 97.12 158 GLU A O 1
ATOM 1179 N N . ARG A 1 159 ? 12.453 -3.814 -16.635 1.00 96.88 159 ARG A N 1
ATOM 1180 C CA . ARG A 1 159 ? 12.589 -2.439 -16.122 1.00 96.88 159 ARG A CA 1
ATOM 1181 C C . ARG A 1 159 ? 11.241 -1.818 -15.755 1.00 96.88 159 ARG A C 1
ATOM 1183 O O . ARG A 1 159 ? 11.188 -1.023 -14.825 1.00 96.88 159 ARG A O 1
ATOM 1190 N N . GLU A 1 160 ? 10.164 -2.195 -16.436 1.00 98.00 160 GLU A N 1
ATOM 1191 C CA . GLU A 1 160 ? 8.812 -1.716 -16.144 1.00 98.00 160 GLU A CA 1
ATOM 1192 C C . GLU A 1 160 ? 8.251 -2.374 -14.882 1.00 98.00 160 GLU A C 1
ATOM 1194 O O . GLU A 1 160 ? 7.691 -1.680 -14.028 1.00 98.00 160 GLU A O 1
ATOM 1199 N N . SER A 1 161 ? 8.483 -3.679 -14.705 1.00 98.31 161 SER A N 1
ATOM 1200 C CA . SER A 1 161 ? 8.169 -4.398 -13.464 1.00 98.31 161 SER A CA 1
ATOM 1201 C C . SER A 1 161 ? 8.962 -3.857 -12.273 1.00 98.31 161 SER A C 1
ATOM 1203 O O . SER A 1 161 ? 8.404 -3.634 -11.198 1.00 98.31 161 SER A O 1
ATOM 1205 N N . LEU A 1 162 ? 10.259 -3.581 -12.457 1.00 98.19 162 LEU A N 1
ATOM 1206 C CA . LEU A 1 162 ? 11.100 -2.942 -11.439 1.00 98.19 162 LEU A CA 1
ATOM 1207 C C . LEU A 1 162 ? 10.614 -1.531 -11.098 1.00 98.19 162 LEU A C 1
ATOM 1209 O O . LEU A 1 162 ? 10.647 -1.141 -9.933 1.00 98.19 162 LEU A O 1
ATOM 1213 N N . ALA A 1 163 ? 10.153 -0.766 -12.084 1.00 97.75 163 ALA A N 1
ATOM 1214 C CA . ALA A 1 163 ? 9.656 0.579 -11.842 1.00 97.75 163 ALA A CA 1
ATOM 1215 C C . ALA A 1 163 ? 8.319 0.572 -11.070 1.00 97.75 163 ALA A C 1
ATOM 1217 O O . ALA A 1 163 ? 8.115 1.438 -10.220 1.00 97.75 163 ALA A O 1
ATOM 1218 N N . LEU A 1 164 ? 7.447 -0.421 -11.302 1.00 98.06 164 LEU A N 1
ATOM 1219 C CA . LEU A 1 164 ? 6.169 -0.571 -10.589 1.00 98.06 164 LEU A CA 1
ATOM 1220 C C . LEU A 1 164 ? 6.325 -1.177 -9.183 1.00 98.06 164 LEU A C 1
ATOM 1222 O O . LEU A 1 164 ? 5.789 -0.666 -8.201 1.00 98.06 164 LEU A O 1
ATOM 1226 N N . LEU A 1 165 ? 7.021 -2.306 -9.079 1.00 98.38 165 LEU A N 1
ATOM 1227 C CA . LEU A 1 165 ? 7.062 -3.122 -7.860 1.00 98.38 165 LEU A CA 1
ATOM 1228 C C . LEU A 1 165 ? 8.376 -2.931 -7.100 1.00 98.38 165 LEU A C 1
ATOM 1230 O O . LEU A 1 165 ? 8.396 -2.890 -5.869 1.00 98.38 165 LEU A O 1
ATOM 1234 N N . GLY A 1 166 ? 9.475 -2.745 -7.829 1.00 98.00 166 GLY A N 1
ATOM 1235 C CA . GLY A 1 166 ? 10.827 -2.724 -7.281 1.00 98.00 166 GLY A CA 1
ATOM 1236 C C . GLY A 1 166 ? 11.416 -4.111 -7.058 1.00 98.00 166 GLY A C 1
ATOM 1237 O O . GLY A 1 166 ? 10.884 -5.129 -7.509 1.00 98.00 166 GLY A O 1
ATOM 1238 N N . LEU A 1 167 ? 12.557 -4.130 -6.371 1.00 98.31 167 LEU A N 1
ATOM 1239 C CA . LEU A 1 167 ? 13.240 -5.365 -5.990 1.00 98.31 167 LEU A CA 1
ATOM 1240 C C . LEU A 1 167 ? 12.498 -6.068 -4.837 1.00 98.31 167 LEU A C 1
ATOM 1242 O O . LEU A 1 167 ? 11.942 -5.378 -3.978 1.00 98.31 167 LEU A O 1
ATOM 1246 N N . PRO A 1 168 ? 12.493 -7.414 -4.774 1.00 98.50 168 PRO A N 1
ATOM 1247 C CA . PRO A 1 168 ? 11.954 -8.134 -3.624 1.00 98.50 168 PRO A CA 1
ATOM 1248 C C . PRO A 1 168 ? 12.805 -7.867 -2.378 1.00 98.50 168 PRO A C 1
ATOM 1250 O O . PRO A 1 168 ? 14.037 -7.883 -2.446 1.00 98.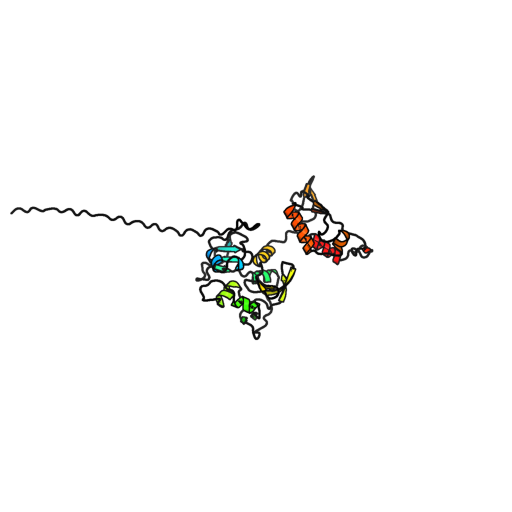50 168 PRO A O 1
ATOM 1253 N N . LEU A 1 169 ? 12.136 -7.640 -1.250 1.00 98.38 169 LEU A N 1
ATOM 1254 C CA . LEU A 1 169 ? 12.739 -7.376 0.061 1.00 98.38 169 LEU A CA 1
ATOM 1255 C C . LEU A 1 169 ? 12.516 -8.513 1.062 1.00 98.38 169 LEU A C 1
ATOM 1257 O O . LEU A 1 169 ? 13.131 -8.522 2.121 1.00 98.38 169 LEU A O 1
ATOM 1261 N N . THR A 1 170 ? 11.619 -9.447 0.754 1.00 97.94 170 THR A N 1
ATOM 1262 C CA . THR A 1 170 ? 11.351 -10.627 1.578 1.00 97.94 170 THR A CA 1
ATOM 1263 C C . THR A 1 170 ? 11.144 -11.845 0.695 1.00 97.94 170 THR A C 1
ATOM 1265 O O . THR A 1 170 ? 10.849 -11.727 -0.495 1.00 97.94 170 THR A O 1
ATOM 1268 N N . GLU A 1 171 ? 11.204 -13.026 1.301 1.00 97.31 171 GLU A N 1
ATOM 1269 C CA . GLU A 1 171 ? 10.503 -14.192 0.762 1.00 97.31 171 GLU A CA 1
ATOM 1270 C C . GLU A 1 171 ? 9.004 -14.128 1.123 1.00 97.31 171 GLU A C 1
ATOM 1272 O O . GLU A 1 171 ? 8.633 -13.391 2.047 1.00 97.31 171 GLU A O 1
ATOM 1277 N N . PRO A 1 172 ? 8.123 -14.871 0.425 1.00 96.81 172 PRO A N 1
ATOM 1278 C CA . PRO A 1 172 ? 6.710 -14.934 0.779 1.00 96.81 172 PRO A CA 1
ATOM 1279 C C . PRO A 1 172 ? 6.474 -15.520 2.179 1.00 96.81 172 PRO A C 1
ATOM 1281 O O . PRO A 1 172 ? 6.962 -16.606 2.498 1.00 96.81 172 PRO A O 1
ATOM 1284 N N . GLN A 1 173 ? 5.683 -14.834 3.003 1.00 95.56 173 GLN A N 1
ATOM 1285 C CA . GLN A 1 173 ? 5.316 -15.260 4.357 1.00 95.56 173 GLN A CA 1
ATOM 1286 C C . GLN A 1 173 ? 3.818 -15.069 4.597 1.00 95.56 173 GLN A C 1
ATOM 1288 O O . GLN A 1 173 ? 3.208 -14.163 4.042 1.00 95.56 173 GLN A O 1
ATOM 1293 N N . LEU A 1 174 ? 3.198 -15.933 5.407 1.00 95.06 174 LEU A N 1
ATOM 1294 C CA . LEU A 1 174 ? 1.802 -15.733 5.802 1.00 95.06 174 LEU A CA 1
ATOM 1295 C C . LEU A 1 174 ? 1.723 -14.594 6.819 1.00 95.06 174 LEU A C 1
ATOM 1297 O O . LEU A 1 174 ? 2.236 -14.731 7.929 1.00 95.06 174 LEU A O 1
ATOM 1301 N N . GLU A 1 175 ? 1.035 -13.519 6.456 1.00 90.81 175 GLU A N 1
ATOM 1302 C CA . GLU A 1 175 ? 0.848 -12.330 7.286 1.00 90.81 175 GLU A CA 1
ATOM 1303 C C . GLU A 1 175 ? -0.645 -12.033 7.468 1.00 90.81 175 GLU A C 1
ATOM 1305 O O . GLU A 1 175 ? -1.482 -12.468 6.676 1.00 90.81 175 GLU A O 1
ATOM 1310 N N . THR A 1 176 ? -0.983 -11.305 8.532 1.00 86.69 176 THR A N 1
ATOM 1311 C CA . THR A 1 176 ? -2.329 -10.751 8.716 1.00 86.69 176 THR A CA 1
ATOM 1312 C C . THR A 1 176 ? -2.369 -9.371 8.068 1.00 86.69 176 THR A C 1
ATOM 1314 O O . THR A 1 176 ? -1.609 -8.492 8.477 1.00 86.69 176 THR A O 1
ATOM 1317 N N . ASN A 1 177 ? -3.219 -9.174 7.061 1.00 80.50 177 ASN A N 1
ATOM 1318 C CA . ASN A 1 177 ? -3.366 -7.876 6.401 1.00 80.50 177 ASN A CA 1
ATOM 1319 C C . ASN A 1 177 ? -4.237 -6.907 7.229 1.00 80.50 177 ASN A C 1
ATOM 1321 O O . ASN A 1 177 ? -4.759 -7.249 8.292 1.00 80.50 177 ASN A O 1
ATOM 1325 N N . SER A 1 178 ? -4.411 -5.680 6.737 1.00 71.75 178 SER A N 1
ATOM 1326 C CA . SER A 1 178 ? -5.209 -4.638 7.401 1.00 71.75 178 SER A CA 1
ATOM 1327 C C . SER A 1 178 ? -6.709 -4.955 7.502 1.00 71.75 178 SER A C 1
ATOM 1329 O O . SER A 1 178 ? -7.389 -4.360 8.334 1.00 71.75 178 SER A O 1
ATOM 1331 N N . ALA A 1 179 ? -7.220 -5.911 6.718 1.00 71.81 179 ALA A N 1
ATOM 1332 C CA . ALA A 1 179 ? -8.587 -6.423 6.826 1.00 71.81 179 ALA A CA 1
ATOM 1333 C C . ALA A 1 179 ? -8.737 -7.552 7.869 1.00 71.81 179 ALA A C 1
ATOM 1335 O O . ALA A 1 179 ? -9.857 -7.958 8.173 1.00 71.81 179 ALA A O 1
ATOM 1336 N N . GLY A 1 180 ? -7.629 -8.041 8.441 1.00 80.44 180 GLY A N 1
ATOM 1337 C CA . GLY A 1 180 ? -7.610 -9.160 9.387 1.00 80.44 180 GLY A CA 1
ATOM 1338 C C . GLY A 1 180 ? -7.468 -10.535 8.728 1.00 80.44 180 GLY A C 1
ATOM 1339 O O . GLY A 1 180 ? -7.405 -11.545 9.434 1.00 80.44 180 GLY A O 1
ATOM 1340 N N . ASP A 1 181 ? -7.368 -10.593 7.400 1.00 81.38 181 ASP A N 1
ATOM 1341 C CA . ASP A 1 181 ? -7.204 -11.843 6.667 1.00 81.38 181 ASP A CA 1
ATOM 1342 C C . ASP A 1 181 ? -5.766 -12.343 6.758 1.00 81.38 181 ASP A C 1
ATOM 1344 O O . ASP A 1 181 ? -4.806 -11.571 6.711 1.00 81.38 181 ASP A O 1
ATOM 1348 N N . ARG A 1 182 ? -5.610 -13.666 6.833 1.00 89.50 182 ARG A N 1
ATOM 1349 C CA . ARG A 1 182 ? -4.306 -14.318 6.719 1.00 89.50 182 ARG A CA 1
ATOM 1350 C C . ARG A 1 182 ? -4.003 -14.648 5.266 1.00 89.50 182 ARG A C 1
ATOM 1352 O O . ARG A 1 182 ? -4.555 -15.607 4.731 1.00 89.50 182 ARG A O 1
ATOM 1359 N N . VAL A 1 183 ? -3.078 -13.906 4.671 1.00 93.00 183 VAL A N 1
ATOM 1360 C CA . VAL A 1 183 ? -2.711 -14.012 3.253 1.00 93.00 183 VAL A CA 1
ATOM 1361 C C . VAL A 1 183 ? -1.215 -14.256 3.097 1.00 93.00 183 VAL A C 1
ATOM 1363 O O . VAL A 1 183 ? -0.417 -13.879 3.957 1.00 93.00 183 VAL A O 1
ATOM 1366 N N . LEU A 1 184 ? -0.825 -14.956 2.029 1.00 97.56 184 LEU A N 1
ATOM 1367 C CA . LEU A 1 184 ? 0.590 -15.099 1.697 1.00 97.56 184 LEU A CA 1
ATOM 1368 C C . LEU A 1 184 ? 1.055 -13.770 1.109 1.00 97.56 184 LEU A C 1
ATOM 1370 O O . LEU A 1 184 ? 0.453 -13.277 0.162 1.00 97.56 184 LEU A O 1
ATOM 1374 N N . THR A 1 185 ? 2.112 -13.206 1.669 1.00 97.38 185 THR A N 1
ATOM 1375 C CA . THR A 1 185 ? 2.535 -11.834 1.414 1.00 97.38 185 THR A CA 1
ATOM 1376 C C . THR A 1 185 ? 4.001 -11.806 1.038 1.00 97.38 185 THR A C 1
ATOM 1378 O O . THR A 1 185 ? 4.827 -12.409 1.721 1.00 97.38 185 THR A O 1
ATOM 1381 N N . GLN A 1 186 ? 4.336 -11.069 -0.017 1.00 98.38 186 GLN A N 1
ATOM 1382 C CA . GLN A 1 186 ? 5.716 -10.750 -0.359 1.00 98.38 186 GLN A CA 1
ATOM 1383 C C . GLN A 1 186 ? 5.900 -9.237 -0.485 1.00 98.38 186 GLN A C 1
ATOM 1385 O O . GLN A 1 186 ? 5.106 -8.546 -1.131 1.00 98.38 186 GLN A O 1
ATOM 1390 N N . TRP A 1 187 ? 6.963 -8.728 0.134 1.00 98.31 187 TRP A N 1
ATOM 1391 C CA . TRP A 1 187 ? 7.294 -7.310 0.139 1.00 98.31 187 TRP A CA 1
ATOM 1392 C C . TRP A 1 187 ? 8.342 -6.979 -0.921 1.00 98.31 187 TRP A C 1
ATOM 1394 O O . TRP A 1 187 ? 9.313 -7.712 -1.121 1.00 98.31 187 TRP A O 1
ATOM 1404 N N . PHE A 1 188 ? 8.155 -5.834 -1.566 1.00 98.62 188 PHE A N 1
ATOM 1405 C CA . PHE A 1 188 ? 9.039 -5.270 -2.579 1.00 98.62 188 PHE A CA 1
ATOM 1406 C C . PHE A 1 188 ? 9.401 -3.833 -2.202 1.00 98.62 188 PHE A C 1
ATOM 1408 O O . PHE A 1 188 ? 8.810 -3.261 -1.290 1.00 98.62 188 PHE A O 1
ATOM 1415 N N . GLU A 1 189 ? 10.356 -3.209 -2.894 1.00 98.31 189 GLU A N 1
ATOM 1416 C CA . GLU A 1 189 ? 10.747 -1.829 -2.573 1.00 98.31 189 GLU A CA 1
ATOM 1417 C C . GLU A 1 189 ? 9.575 -0.849 -2.616 1.00 98.31 189 GLU A C 1
ATOM 1419 O O . GLU A 1 189 ? 9.520 0.047 -1.777 1.00 98.31 189 GLU A O 1
ATOM 1424 N N . ARG A 1 190 ? 8.654 -1.002 -3.574 1.00 98.38 190 ARG A N 1
ATOM 1425 C CA . ARG A 1 190 ? 7.569 -0.040 -3.830 1.00 98.38 190 ARG A CA 1
ATOM 1426 C C . ARG A 1 190 ? 6.186 -0.577 -3.479 1.00 98.38 190 ARG A C 1
ATOM 1428 O O . ARG A 1 190 ? 5.265 0.216 -3.350 1.00 98.38 190 ARG A O 1
ATOM 1435 N N . ALA A 1 191 ? 6.039 -1.889 -3.304 1.00 97.62 191 ALA A N 1
ATOM 1436 C CA . ALA A 1 191 ? 4.737 -2.534 -3.172 1.00 97.62 191 ALA A CA 1
ATOM 1437 C C . ALA A 1 191 ? 4.739 -3.702 -2.180 1.00 97.62 191 ALA A C 1
ATOM 1439 O O . ALA A 1 191 ? 5.782 -4.262 -1.837 1.00 97.62 191 ALA A O 1
ATOM 1440 N N . ARG A 1 192 ? 3.533 -4.113 -1.781 1.00 97.25 192 ARG A N 1
ATOM 1441 C CA . ARG A 1 192 ? 3.252 -5.383 -1.106 1.00 97.25 192 ARG A CA 1
ATOM 1442 C C . ARG A 1 192 ? 2.286 -6.181 -1.970 1.00 97.25 192 ARG A C 1
ATOM 1444 O O . ARG A 1 192 ? 1.205 -5.680 -2.282 1.00 97.25 192 ARG A O 1
ATOM 1451 N N . LEU A 1 193 ? 2.678 -7.398 -2.339 1.00 98.00 193 LEU A N 1
ATOM 1452 C CA . LEU A 1 193 ? 1.812 -8.331 -3.052 1.00 98.00 193 LEU A CA 1
ATOM 1453 C C . LEU A 1 193 ? 1.228 -9.350 -2.077 1.00 98.00 193 LEU A C 1
ATOM 1455 O O . LEU A 1 193 ? 1.950 -9.891 -1.241 1.00 98.00 193 LEU A O 1
ATOM 1459 N N . GLU A 1 194 ? -0.062 -9.625 -2.222 1.00 96.88 194 GLU A N 1
ATOM 1460 C CA . GLU A 1 194 ? -0.832 -10.545 -1.387 1.00 96.88 194 GLU A CA 1
ATOM 1461 C C . GLU A 1 194 ? -1.518 -11.594 -2.261 1.00 96.88 194 GLU A C 1
ATOM 1463 O O . GLU A 1 194 ? -2.135 -11.255 -3.270 1.00 96.88 194 GLU A O 1
ATOM 1468 N N . ASP A 1 195 ? -1.443 -12.860 -1.865 1.00 96.81 195 ASP A N 1
ATOM 1469 C CA . ASP A 1 195 ? -2.178 -13.950 -2.497 1.00 96.81 195 ASP A CA 1
ATOM 1470 C C . ASP A 1 195 ? -3.530 -14.163 -1.803 1.00 96.81 195 ASP A C 1
ATOM 1472 O O . ASP A 1 195 ? -3.613 -14.635 -0.663 1.00 96.81 195 ASP A O 1
ATOM 1476 N N . HIS A 1 196 ? -4.594 -13.843 -2.535 1.00 91.44 196 HIS A N 1
ATOM 1477 C CA . HIS A 1 196 ? -5.987 -14.028 -2.153 1.00 91.44 196 HIS A CA 1
ATOM 1478 C C . HIS A 1 196 ? -6.556 -15.260 -2.863 1.00 91.44 196 HIS A C 1
ATOM 1480 O O . HIS A 1 196 ? -7.334 -15.161 -3.812 1.00 91.44 196 HIS A O 1
ATOM 1486 N N . SER A 1 197 ? -6.153 -16.446 -2.400 1.00 89.19 197 SER A N 1
ATOM 1487 C CA . SER A 1 197 ? -6.614 -17.748 -2.922 1.00 89.19 197 SER A CA 1
ATOM 1488 C C . SER A 1 197 ? -6.338 -17.963 -4.421 1.00 89.19 197 SER A C 1
ATOM 1490 O O . SER A 1 197 ? -7.207 -18.400 -5.176 1.00 89.19 197 SER A O 1
ATOM 1492 N N . GLY A 1 198 ? -5.117 -17.660 -4.855 1.00 88.81 198 GLY A N 1
ATOM 1493 C CA . GLY A 1 198 ? -4.629 -17.770 -6.230 1.00 88.81 198 GLY A CA 1
ATOM 1494 C C . GLY A 1 198 ? -4.694 -16.462 -7.021 1.00 88.81 198 GLY A C 1
ATOM 1495 O O . GLY A 1 198 ? -4.189 -16.410 -8.143 1.00 88.81 198 GLY A O 1
ATOM 1496 N N . THR A 1 199 ? -5.290 -15.409 -6.457 1.00 92.12 199 THR A N 1
ATOM 1497 C CA . THR A 1 199 ? -5.336 -14.076 -7.071 1.00 92.12 199 THR A CA 1
ATOM 1498 C C . THR A 1 199 ? -4.338 -13.160 -6.379 1.00 92.12 199 THR A C 1
ATOM 1500 O O . THR A 1 199 ? -4.491 -12.866 -5.197 1.00 92.12 199 THR A O 1
ATOM 1503 N N . ILE A 1 200 ? -3.332 -12.682 -7.115 1.00 96.44 200 ILE A N 1
ATOM 1504 C CA . ILE A 1 200 ? -2.348 -11.742 -6.572 1.00 96.44 200 ILE A CA 1
ATOM 1505 C C . ILE A 1 200 ? -2.903 -10.320 -6.634 1.00 96.44 200 ILE A C 1
ATOM 1507 O O . ILE A 1 200 ? -3.252 -9.833 -7.710 1.00 96.44 200 ILE A O 1
ATOM 1511 N N . LEU A 1 201 ? -2.965 -9.661 -5.480 1.00 92.12 201 LEU A N 1
ATOM 1512 C CA . LEU A 1 201 ? -3.425 -8.287 -5.317 1.00 92.12 201 LEU A CA 1
ATOM 1513 C C . LEU A 1 201 ? -2.329 -7.411 -4.710 1.00 92.12 201 LEU A C 1
ATOM 1515 O O . LEU A 1 201 ? -1.431 -7.889 -4.019 1.00 92.12 201 LEU A O 1
ATOM 1519 N N . GLN A 1 202 ? -2.433 -6.108 -4.955 1.00 91.56 202 GLN A N 1
ATOM 1520 C CA . GLN A 1 202 ? -1.577 -5.099 -4.339 1.00 91.56 202 GLN A CA 1
ATOM 1521 C C . GLN A 1 202 ? -2.267 -4.508 -3.111 1.00 91.56 202 GLN A C 1
ATOM 1523 O O . GLN A 1 202 ? -3.420 -4.070 -3.204 1.00 91.56 202 GLN A O 1
ATOM 1528 N N . GLY A 1 203 ? -1.553 -4.467 -1.986 1.00 84.56 203 GLY A N 1
ATOM 1529 C CA . GLY A 1 203 ? -2.041 -3.836 -0.760 1.00 84.56 203 GLY A CA 1
ATOM 1530 C C . GLY A 1 203 ? -2.252 -2.323 -0.915 1.00 84.56 203 GLY A C 1
ATOM 1531 O O . GLY A 1 203 ? -1.611 -1.678 -1.747 1.00 84.56 203 GLY A O 1
ATOM 1532 N N . LEU A 1 204 ? -3.128 -1.742 -0.086 1.00 87.88 204 LEU A N 1
ATOM 1533 C CA . LEU A 1 204 ? -3.372 -0.290 0.001 1.00 87.88 204 LEU A CA 1
ATOM 1534 C C . LEU A 1 204 ? -2.249 0.398 0.792 1.00 87.88 204 LEU A C 1
ATOM 1536 O O . LEU A 1 204 ? -2.439 0.922 1.890 1.00 87.88 204 LEU A O 1
ATOM 1540 N N . LEU A 1 205 ? -1.032 0.271 0.275 1.00 92.50 205 LEU A N 1
ATOM 1541 C CA . LEU A 1 205 ? 0.167 0.425 1.077 1.00 92.50 205 LEU A CA 1
ATOM 1542 C C . LEU A 1 205 ? 0.417 1.864 1.531 1.00 92.50 205 LEU A C 1
ATOM 1544 O O . LEU A 1 205 ? 0.845 2.065 2.665 1.00 92.50 205 LEU A O 1
ATOM 1548 N N . ASP A 1 206 ? 0.121 2.863 0.702 1.00 93.31 206 ASP A N 1
ATOM 1549 C CA . ASP A 1 206 ? 0.308 4.259 1.108 1.00 93.31 206 ASP A CA 1
ATOM 1550 C C . ASP A 1 206 ? -0.671 4.647 2.222 1.00 93.31 206 ASP A C 1
ATOM 1552 O O . ASP A 1 206 ? -0.271 5.308 3.175 1.00 93.31 206 ASP A O 1
ATOM 1556 N N . VAL A 1 207 ? -1.919 4.151 2.188 1.00 87.56 207 VAL A N 1
ATOM 1557 C CA . VAL A 1 207 ? -2.880 4.357 3.291 1.00 87.56 207 VAL A CA 1
ATOM 1558 C C . VAL A 1 207 ? -2.293 3.851 4.609 1.00 87.56 207 VAL A C 1
ATOM 1560 O O . VAL A 1 207 ? -2.356 4.540 5.626 1.00 87.56 207 VAL A O 1
ATOM 1563 N N . GLU A 1 208 ? -1.674 2.669 4.599 1.00 89.00 208 GLU A N 1
ATOM 1564 C CA . GLU A 1 208 ? -1.046 2.084 5.787 1.00 89.00 208 GLU A CA 1
ATOM 1565 C C . GLU A 1 208 ? 0.203 2.854 6.247 1.00 89.00 208 GLU A C 1
ATOM 1567 O O . GLU A 1 208 ? 0.430 2.999 7.455 1.00 89.00 208 GLU A O 1
ATOM 1572 N N . VAL A 1 209 ? 1.010 3.347 5.302 1.00 91.38 209 VAL A N 1
ATOM 1573 C CA . VAL A 1 209 ? 2.209 4.150 5.582 1.00 91.38 209 VAL A CA 1
ATOM 1574 C C . VAL A 1 209 ? 1.818 5.488 6.207 1.00 91.38 209 VAL A C 1
ATOM 1576 O O . VAL A 1 209 ? 2.340 5.819 7.276 1.00 91.38 209 VAL A O 1
ATOM 1579 N N . GLN A 1 210 ? 0.867 6.215 5.611 1.00 88.38 210 GLN A N 1
ATOM 1580 C CA . GLN A 1 210 ? 0.379 7.496 6.132 1.00 88.38 210 GLN A CA 1
ATOM 1581 C C . GLN A 1 210 ? -0.306 7.335 7.495 1.00 88.38 210 GLN A C 1
ATOM 1583 O O . GLN A 1 210 ? -0.071 8.123 8.419 1.00 88.38 210 GLN A O 1
ATOM 1588 N N . ALA A 1 211 ? -1.100 6.274 7.669 1.00 83.25 211 ALA A N 1
ATOM 1589 C CA . ALA A 1 211 ? -1.758 5.987 8.940 1.00 83.25 211 ALA A CA 1
ATOM 1590 C C . ALA A 1 211 ? -0.759 5.765 10.087 1.00 83.25 211 ALA A C 1
ATOM 1592 O O . ALA A 1 211 ? -1.050 6.134 11.220 1.00 83.25 211 ALA A O 1
ATOM 1593 N N . ALA A 1 212 ? 0.423 5.202 9.813 1.00 84.12 212 ALA A N 1
ATOM 1594 C CA . ALA A 1 212 ? 1.458 5.018 10.833 1.00 84.12 212 ALA A CA 1
ATOM 1595 C C . ALA A 1 212 ? 2.308 6.261 11.117 1.00 84.12 212 ALA A C 1
ATOM 1597 O O . ALA A 1 212 ? 2.905 6.342 12.190 1.00 84.12 212 ALA A O 1
ATOM 1598 N N . LEU A 1 213 ? 2.368 7.222 10.190 1.00 81.19 213 LEU A N 1
ATOM 1599 C CA . LEU A 1 213 ? 2.989 8.527 10.441 1.00 81.19 213 LEU A CA 1
ATOM 1600 C C . LEU A 1 213 ? 2.105 9.420 11.310 1.00 81.19 213 LEU A C 1
ATOM 1602 O O . LEU A 1 213 ? 2.610 10.251 12.063 1.00 81.19 213 LEU A O 1
ATOM 1606 N N . THR A 1 214 ? 0.788 9.232 11.228 1.00 71.50 214 THR A N 1
ATOM 1607 C CA . THR A 1 214 ? -0.146 9.885 12.139 1.00 71.50 214 THR A CA 1
ATOM 1608 C C . THR A 1 214 ? 0.059 9.277 13.524 1.00 71.50 214 THR A C 1
ATOM 1610 O O . THR A 1 214 ? -0.177 8.076 13.691 1.00 71.50 214 THR A O 1
ATOM 1613 N N . PRO A 1 215 ? 0.495 10.050 14.540 1.00 58.66 215 PRO A N 1
ATOM 1614 C CA . PRO A 1 215 ? 0.562 9.531 15.895 1.00 58.66 215 PRO A CA 1
ATOM 1615 C C . PRO A 1 215 ? -0.812 8.963 16.219 1.00 58.66 215 PRO A C 1
ATOM 1617 O O . PRO A 1 215 ? -1.802 9.684 16.069 1.00 58.66 215 PRO A O 1
ATOM 1620 N N . LYS A 1 216 ? -0.886 7.687 16.627 1.00 51.41 216 LYS A N 1
ATOM 1621 C CA . LYS A 1 216 ? -2.133 7.123 17.148 1.00 51.41 216 LYS A CA 1
ATOM 1622 C C . LYS A 1 216 ? -2.601 8.115 18.200 1.00 51.41 216 LYS A C 1
ATOM 1624 O O . LYS A 1 216 ? -1.915 8.268 19.215 1.00 51.41 216 LYS A O 1
ATOM 1629 N N . ALA A 1 217 ? -3.680 8.849 17.904 1.00 50.94 217 ALA A N 1
ATOM 1630 C CA . ALA A 1 217 ? -4.211 9.832 18.830 1.00 50.94 217 ALA A CA 1
ATOM 1631 C C . ALA A 1 217 ? -4.301 9.107 20.172 1.00 50.94 217 ALA A C 1
ATOM 1633 O O . ALA A 1 217 ? -4.800 7.970 20.181 1.00 50.94 217 ALA A O 1
ATOM 1634 N N . PRO A 1 218 ? -3.712 9.652 21.257 1.00 51.19 218 PRO A N 1
ATOM 1635 C CA . PRO A 1 218 ? -3.740 8.963 22.533 1.00 51.19 218 PRO A CA 1
ATOM 1636 C C . PRO A 1 218 ? -5.188 8.572 22.763 1.00 51.19 218 PRO A C 1
ATOM 1638 O O . PRO A 1 218 ? -6.054 9.443 22.623 1.00 51.19 218 PRO A O 1
ATOM 1641 N N . ALA A 1 219 ? -5.425 7.269 22.990 1.00 57.16 219 ALA A N 1
ATOM 1642 C CA . ALA A 1 219 ? -6.770 6.726 23.148 1.00 57.16 219 ALA A CA 1
ATOM 1643 C C . ALA A 1 219 ? -7.519 7.712 24.034 1.00 57.16 219 ALA A C 1
ATOM 1645 O O . ALA A 1 219 ? -6.985 8.054 25.101 1.00 57.16 219 ALA A O 1
ATOM 1646 N N . PRO A 1 220 ? -8.609 8.311 23.531 1.00 59.16 220 PRO A N 1
ATOM 1647 C CA . PRO A 1 220 ? -9.100 9.526 24.127 1.00 59.16 220 PRO A CA 1
ATOM 1648 C C . PRO A 1 220 ? -9.446 9.162 25.568 1.00 59.16 220 PRO A C 1
ATOM 1650 O O . PRO A 1 220 ? -10.166 8.196 25.820 1.00 59.16 220 PRO A O 1
ATOM 1653 N N . GLY A 1 221 ? -8.753 9.814 26.510 1.00 69.19 221 GLY A N 1
ATOM 1654 C CA . GLY A 1 221 ? -8.764 9.415 27.916 1.00 69.19 221 GLY A CA 1
ATOM 1655 C C . GLY A 1 221 ? -10.182 9.453 28.479 1.00 69.19 221 GLY A C 1
ATOM 1656 O O . GLY A 1 221 ? -11.127 9.832 27.786 1.00 69.19 221 GLY A O 1
ATOM 1657 N N . PHE A 1 222 ? -10.361 9.094 29.748 1.00 80.62 222 PHE A N 1
ATOM 1658 C CA . PHE A 1 222 ? -11.677 9.241 30.368 1.00 80.62 222 PHE A CA 1
ATOM 1659 C C . PHE A 1 222 ? -12.223 10.657 30.157 1.00 80.62 222 PHE A C 1
ATOM 1661 O O . PHE A 1 222 ? -11.513 11.641 30.365 1.00 80.62 222 PHE A O 1
ATOM 1668 N N . VAL A 1 223 ? -13.486 10.736 29.742 1.00 84.38 223 VAL A N 1
ATOM 1669 C CA . VAL A 1 223 ? -14.233 11.992 29.719 1.00 84.38 223 VAL A CA 1
ATOM 1670 C C . VAL A 1 223 ? -14.293 12.524 31.153 1.00 84.38 223 VAL A C 1
ATOM 1672 O O . VAL A 1 223 ? -14.663 11.790 32.073 1.00 84.38 223 VAL A O 1
ATOM 1675 N N . THR A 1 224 ? -13.919 13.783 31.353 1.00 88.06 224 THR A N 1
ATOM 1676 C CA . THR A 1 224 ? -13.947 14.463 32.652 1.00 88.06 224 THR A CA 1
ATOM 1677 C C . THR A 1 224 ? -15.057 15.510 32.695 1.00 88.06 224 THR A C 1
ATOM 1679 O O . THR A 1 224 ? -15.674 15.840 31.682 1.00 88.06 224 THR A O 1
ATOM 1682 N N . ILE A 1 225 ? -15.353 16.014 33.894 1.00 91.44 225 ILE A N 1
ATOM 1683 C CA . ILE A 1 225 ? -16.314 17.102 34.093 1.00 91.44 225 ILE A CA 1
ATOM 1684 C C . ILE A 1 225 ? -15.549 18.429 34.082 1.00 91.44 225 ILE A C 1
ATOM 1686 O O . ILE A 1 225 ? -14.668 18.637 34.917 1.00 91.44 225 ILE A O 1
ATOM 1690 N N . ALA A 1 226 ? -15.925 19.332 33.180 1.00 86.94 226 ALA A N 1
ATOM 1691 C CA . ALA A 1 226 ? -15.416 20.695 33.073 1.00 86.94 226 ALA A CA 1
ATOM 1692 C C . ALA A 1 226 ? -16.573 21.691 33.271 1.00 86.94 226 ALA A C 1
ATOM 1694 O O . ALA A 1 226 ? -17.290 22.068 32.340 1.00 86.94 226 ALA A O 1
ATOM 1695 N N . GLY A 1 227 ? -16.800 22.092 34.526 1.00 90.50 227 GLY A N 1
ATOM 1696 C CA . GLY A 1 227 ? -17.961 22.904 34.898 1.00 90.50 227 GLY A CA 1
ATOM 1697 C C . GLY A 1 227 ? -19.272 22.153 34.641 1.00 90.50 227 GLY A C 1
ATOM 1698 O O . GLY A 1 227 ? -19.527 21.131 35.270 1.00 90.50 227 GLY A O 1
ATOM 1699 N N . ASN A 1 228 ? -20.084 22.658 33.708 1.00 91.69 228 ASN A N 1
ATOM 1700 C CA . ASN A 1 228 ? -21.351 22.034 33.296 1.00 91.69 228 ASN A CA 1
ATOM 1701 C C . ASN A 1 228 ? -21.216 21.146 32.049 1.00 91.69 228 ASN A C 1
ATOM 1703 O O . ASN A 1 228 ? -22.222 20.655 31.538 1.00 91.69 228 ASN A O 1
ATOM 1707 N N . TRP A 1 229 ? -19.999 20.970 31.537 1.00 91.00 229 TRP A N 1
ATOM 1708 C CA . TRP A 1 229 ? -19.741 20.228 30.314 1.00 91.00 229 TRP A CA 1
ATOM 1709 C C . TRP A 1 229 ? -18.932 18.970 30.589 1.00 91.00 229 TRP A C 1
ATOM 1711 O O . TRP A 1 229 ? -18.220 18.859 31.587 1.00 91.00 229 TRP A O 1
ATOM 1721 N N . LEU A 1 230 ? -19.046 18.024 29.668 1.00 90.56 230 LEU A N 1
ATOM 1722 C CA . LEU A 1 230 ? -18.130 16.904 29.578 1.00 90.56 230 LEU A CA 1
ATOM 1723 C C . LEU A 1 230 ? -16.989 17.295 28.650 1.00 90.56 230 LEU A C 1
ATOM 1725 O O . LEU A 1 230 ? -17.235 17.887 27.602 1.00 90.56 230 LEU A O 1
ATOM 1729 N N . GLU A 1 231 ? -15.762 16.972 29.032 1.00 88.50 231 GLU A N 1
ATOM 1730 C CA . GLU A 1 231 ? -14.566 17.302 28.268 1.00 88.50 231 GLU A CA 1
ATOM 1731 C C . GLU A 1 231 ? -13.727 16.049 28.024 1.00 88.50 231 GLU A C 1
ATOM 1733 O O . GLU A 1 231 ? -13.571 15.199 28.900 1.00 88.50 231 GLU A O 1
ATOM 1738 N N . GLN A 1 232 ? -13.169 15.935 26.825 1.00 85.94 232 GLN A N 1
ATOM 1739 C CA . GLN A 1 232 ? -12.181 14.923 26.490 1.00 85.94 232 GLN A CA 1
ATOM 1740 C C . GLN A 1 232 ? -11.067 15.598 25.697 1.00 85.94 232 GLN A C 1
ATOM 1742 O O . GLN A 1 232 ? -11.307 16.145 24.625 1.00 85.94 232 GLN A O 1
ATOM 1747 N N . GLN A 1 233 ? -9.853 15.597 26.254 1.00 82.56 233 GLN A N 1
ATOM 1748 C CA . GLN A 1 233 ? -8.675 16.229 25.643 1.00 82.56 233 GLN A CA 1
ATOM 1749 C C . GLN A 1 233 ? -8.895 17.711 25.257 1.00 82.56 233 GLN A C 1
ATOM 1751 O O . GLN A 1 233 ? -8.543 18.125 24.155 1.00 82.56 233 GLN A O 1
ATOM 1756 N N . GLY A 1 234 ? -9.494 18.527 26.134 1.00 81.94 234 GLY A N 1
ATOM 1757 C CA . GLY A 1 234 ? -9.732 19.948 25.841 1.00 81.94 234 GLY A CA 1
ATOM 1758 C C . GLY A 1 234 ? -10.972 20.232 24.992 1.00 81.94 234 GLY A C 1
ATOM 1759 O O . GLY A 1 234 ? -11.288 21.398 24.763 1.00 81.94 234 GLY A O 1
ATOM 1760 N N . GLN A 1 235 ? -11.672 19.203 24.501 1.00 82.94 235 GLN A N 1
ATOM 1761 C CA . GLN A 1 235 ? -12.849 19.352 23.646 1.00 82.94 235 GLN A CA 1
ATOM 1762 C C . GLN A 1 235 ? -14.127 19.026 24.410 1.00 82.94 235 GLN A C 1
ATOM 1764 O O . GLN A 1 235 ? -14.213 17.996 25.079 1.00 82.94 235 GLN A O 1
ATOM 1769 N N . ILE A 1 236 ? -15.144 19.879 24.267 1.00 87.81 236 ILE A N 1
ATOM 1770 C CA . ILE A 1 236 ? -16.466 19.612 24.831 1.00 87.81 236 ILE A CA 1
ATOM 1771 C C . ILE A 1 236 ? -17.110 18.430 24.104 1.00 87.81 236 ILE A C 1
ATOM 1773 O O . ILE A 1 236 ? -17.278 18.438 22.885 1.00 87.81 236 ILE A O 1
ATOM 1777 N N . VAL A 1 237 ? -17.528 17.431 24.874 1.00 86.88 237 VAL A N 1
ATOM 1778 C CA . VAL A 1 237 ? -18.207 16.232 24.393 1.00 86.88 237 VAL A CA 1
ATOM 1779 C C . VAL A 1 237 ? -19.705 16.363 24.643 1.00 86.88 237 VAL A C 1
ATOM 1781 O O . VAL A 1 237 ? -20.162 16.458 25.780 1.00 86.88 237 VAL A O 1
ATOM 1784 N N . THR A 1 238 ? -20.496 16.301 23.573 1.00 89.00 238 THR A N 1
ATOM 1785 C CA . THR A 1 238 ? -21.950 16.113 23.678 1.00 89.00 238 THR A CA 1
ATOM 1786 C C . THR A 1 238 ? -22.267 14.639 23.494 1.00 89.00 238 THR A C 1
ATOM 1788 O O . THR A 1 238 ? -22.076 14.111 22.402 1.00 89.00 238 THR A O 1
ATOM 1791 N N . LEU A 1 239 ? -22.747 13.961 24.538 1.00 89.69 239 LEU A N 1
ATOM 1792 C CA . LEU A 1 239 ? -23.063 12.535 24.449 1.00 89.69 239 LEU A CA 1
ATOM 1793 C C . LEU A 1 239 ? -24.311 12.306 23.594 1.00 89.69 239 LEU A C 1
ATOM 1795 O O . LEU A 1 239 ? -25.397 12.800 23.897 1.00 89.69 239 LEU A O 1
ATOM 1799 N N . LYS A 1 240 ? -24.162 11.479 22.565 1.00 91.25 240 LYS A N 1
ATOM 1800 C CA . LYS A 1 240 ? -25.248 10.893 21.789 1.00 91.25 240 LYS A CA 1
ATOM 1801 C C . LYS A 1 240 ? -25.064 9.387 21.830 1.00 91.25 240 LYS A C 1
ATOM 1803 O O . LYS A 1 240 ? -24.237 8.841 21.099 1.00 91.25 240 LYS A O 1
ATOM 1808 N N . GLY A 1 241 ? -25.802 8.727 22.722 1.00 92.31 241 GLY A N 1
ATOM 1809 C CA . GLY A 1 241 ? -25.552 7.323 23.012 1.00 92.31 241 GLY A CA 1
ATOM 1810 C C . GLY A 1 241 ? -26.754 6.401 23.032 1.00 92.31 241 GLY A C 1
ATOM 1811 O O . GLY A 1 241 ? -27.902 6.833 23.086 1.00 92.31 241 GLY A O 1
ATOM 1812 N N . THR A 1 242 ? -26.447 5.105 22.978 1.00 91.69 242 THR A N 1
ATOM 1813 C CA . THR A 1 242 ? -27.416 4.004 23.003 1.00 91.69 242 THR A CA 1
ATOM 1814 C C . THR A 1 242 ? -26.896 2.827 23.827 1.00 91.69 242 THR A C 1
ATOM 1816 O O . THR A 1 242 ? -25.695 2.698 24.058 1.00 91.69 242 THR A O 1
ATOM 1819 N N . ASN A 1 243 ? -27.791 1.936 24.251 1.00 93.44 243 ASN A N 1
ATOM 1820 C CA . ASN A 1 243 ? -27.375 0.609 24.696 1.00 93.44 243 ASN A CA 1
ATOM 1821 C C . ASN A 1 243 ? -26.896 -0.182 23.481 1.00 93.44 243 ASN A C 1
ATOM 1823 O O . ASN A 1 243 ? -27.569 -0.166 22.449 1.00 93.44 243 ASN A O 1
ATOM 1827 N N . TYR A 1 244 ? -25.768 -0.868 23.612 1.00 93.75 244 TYR A N 1
ATOM 1828 C CA . TYR A 1 244 ? -25.214 -1.670 22.532 1.00 93.75 244 TYR A CA 1
ATOM 1829 C C . TYR A 1 244 ? -25.217 -3.157 22.876 1.00 93.75 244 TYR A C 1
ATOM 1831 O O . TYR A 1 244 ? -24.792 -3.549 23.963 1.00 93.75 244 TYR A O 1
ATOM 1839 N N . TYR A 1 245 ? -25.665 -3.953 21.908 1.00 92.06 245 TYR A N 1
ATOM 1840 C CA . TYR A 1 245 ? -25.525 -5.403 21.844 1.00 92.06 245 TYR A CA 1
ATOM 1841 C C . TYR A 1 245 ? -25.249 -5.781 20.379 1.00 92.06 245 TYR A C 1
ATOM 1843 O O . TYR A 1 245 ? -25.789 -5.098 19.503 1.00 92.06 245 TYR A O 1
ATOM 1851 N N . PRO A 1 246 ? -24.453 -6.830 20.101 1.00 91.81 246 PRO A N 1
ATOM 1852 C CA . PRO A 1 246 ? -24.141 -7.232 18.730 1.00 91.81 246 PRO A CA 1
ATOM 1853 C C . PRO A 1 246 ? -25.401 -7.551 17.926 1.00 91.81 246 PRO A C 1
ATOM 1855 O O . PRO A 1 246 ? -26.303 -8.218 18.430 1.00 91.81 246 PRO A O 1
ATOM 1858 N N . ALA A 1 247 ? -25.456 -7.127 16.663 1.00 90.31 247 ALA A N 1
ATOM 1859 C CA . ALA A 1 247 ? -26.638 -7.338 15.826 1.00 90.31 247 ALA A CA 1
ATOM 1860 C C . ALA A 1 247 ? -26.962 -8.828 15.601 1.00 90.31 247 ALA A C 1
ATOM 1862 O O . ALA A 1 247 ? -28.130 -9.200 15.475 1.00 90.31 247 ALA A O 1
ATOM 1863 N N . ASN A 1 248 ? -25.931 -9.678 15.586 1.00 88.88 248 ASN A N 1
ATOM 1864 C CA . ASN A 1 248 ? -26.049 -11.098 15.253 1.00 88.88 248 ASN A CA 1
ATOM 1865 C C . ASN A 1 248 ? -26.181 -12.023 16.473 1.00 88.88 248 ASN A C 1
ATOM 1867 O O . ASN A 1 248 ? -26.395 -13.220 16.293 1.00 88.88 248 ASN A O 1
ATOM 1871 N N . HIS A 1 249 ? -26.079 -11.499 17.700 1.00 84.94 249 HIS A N 1
ATOM 1872 C CA . HIS A 1 249 ? -26.130 -12.309 18.920 1.00 84.94 249 HIS A CA 1
ATOM 1873 C C . HIS A 1 249 ? -27.060 -11.689 19.969 1.00 84.94 249 HIS A C 1
ATOM 1875 O O . HIS A 1 249 ? -27.050 -10.476 20.180 1.00 84.94 249 HIS A O 1
ATOM 1881 N N . PRO A 1 250 ? -27.842 -12.500 20.706 1.00 87.25 250 PRO A N 1
ATOM 1882 C CA . PRO A 1 250 ? -28.559 -12.007 21.873 1.00 87.25 250 PRO A CA 1
ATOM 1883 C C . PRO A 1 250 ? -27.593 -11.393 22.893 1.00 87.25 250 PRO A C 1
ATOM 1885 O O . PRO A 1 250 ? -26.473 -11.870 23.068 1.00 87.25 250 PRO A O 1
ATOM 1888 N N . TRP A 1 251 ? -28.056 -10.385 23.635 1.00 84.56 251 TRP A N 1
ATOM 1889 C CA . TRP A 1 251 ? -27.231 -9.636 24.593 1.00 84.56 251 TRP A CA 1
ATOM 1890 C C . TRP A 1 251 ? -26.447 -10.511 25.588 1.00 84.56 251 TRP A C 1
ATOM 1892 O O . TRP A 1 251 ? -25.334 -10.156 25.968 1.00 84.56 251 TRP A O 1
ATOM 1902 N N . GLY A 1 252 ? -27.003 -11.661 25.993 1.00 86.88 252 GLY A N 1
ATOM 1903 C CA . GLY A 1 252 ? -26.362 -12.597 26.923 1.00 86.88 252 GLY A CA 1
ATOM 1904 C C . GLY A 1 252 ? -25.121 -13.298 26.360 1.00 86.88 252 GLY A C 1
ATOM 1905 O O . GLY A 1 252 ? -24.300 -13.780 27.135 1.00 86.88 252 GLY A O 1
ATOM 1906 N N . PHE A 1 253 ? -24.960 -13.318 25.034 1.00 88.56 253 PHE A N 1
ATOM 1907 C CA . PHE A 1 253 ? -23.819 -13.928 24.350 1.00 88.56 253 PHE A CA 1
ATOM 1908 C C . PHE A 1 253 ? -22.751 -12.919 23.928 1.00 88.56 253 PHE A C 1
ATOM 1910 O O . PHE A 1 253 ? -21.681 -13.335 23.497 1.00 88.56 253 PHE A O 1
ATOM 1917 N N . MET A 1 254 ? -22.996 -11.613 24.105 1.00 88.88 254 MET A N 1
ATOM 1918 C CA . MET A 1 254 ? -22.100 -10.532 23.667 1.00 88.88 254 MET A CA 1
ATOM 1919 C C . MET A 1 254 ? -20.628 -10.798 24.006 1.00 88.88 254 MET A C 1
ATOM 1921 O O . MET A 1 254 ? -19.753 -10.572 23.179 1.00 88.88 254 MET A O 1
ATOM 1925 N N . TRP A 1 255 ? -20.354 -11.272 25.223 1.00 90.00 255 TRP A N 1
ATOM 1926 C CA . TRP A 1 255 ? -18.989 -11.487 25.699 1.00 90.00 255 TRP A CA 1
ATOM 1927 C C . TRP A 1 255 ? -18.503 -12.922 25.589 1.00 90.00 255 TRP A C 1
ATOM 1929 O O . TRP A 1 255 ? -17.306 -13.142 25.732 1.00 90.00 255 TRP A O 1
ATOM 1939 N N . THR A 1 256 ? -19.384 -13.902 25.394 1.00 88.44 256 THR A N 1
ATOM 1940 C CA . THR A 1 256 ? -19.016 -15.325 25.323 1.00 88.44 256 THR A CA 1
ATOM 1941 C C . THR A 1 256 ? -18.808 -15.781 23.881 1.00 88.44 256 THR A C 1
ATOM 1943 O O . THR A 1 256 ? -17.867 -16.532 23.627 1.00 88.44 256 THR A O 1
ATOM 1946 N N . GLU A 1 257 ? -19.594 -15.248 22.946 1.00 89.44 257 GLU A N 1
ATOM 1947 C CA . GLU A 1 257 ? -19.499 -15.437 21.492 1.00 89.44 257 GLU A CA 1
ATOM 1948 C C . GLU A 1 257 ? -18.959 -14.157 20.836 1.00 89.44 257 GLU A C 1
ATOM 1950 O O . GLU A 1 257 ? -19.599 -13.528 20.001 1.00 89.44 257 GLU A O 1
ATOM 1955 N N . TRP A 1 258 ? -17.785 -13.721 21.294 1.00 89.69 258 TRP A N 1
ATOM 1956 C CA . TRP A 1 258 ? -17.175 -12.471 20.848 1.00 89.69 258 TRP A CA 1
ATOM 1957 C C . TRP A 1 258 ? -16.739 -12.526 19.376 1.00 89.69 258 TRP A C 1
ATOM 1959 O O . TRP A 1 258 ? -15.887 -13.340 19.017 1.00 89.69 258 TRP A O 1
ATOM 1969 N N . ASP A 1 259 ? -17.269 -11.605 18.574 1.00 90.19 259 ASP A N 1
ATOM 1970 C CA . ASP A 1 259 ? -16.858 -11.305 17.198 1.00 90.19 259 ASP A CA 1
ATOM 1971 C C . ASP A 1 259 ? -16.532 -9.805 17.113 1.00 90.19 259 ASP A C 1
ATOM 1973 O O . ASP A 1 259 ? -17.416 -8.971 16.894 1.00 90.19 259 ASP A O 1
ATOM 1977 N N . GLY A 1 260 ? -15.265 -9.455 17.350 1.00 88.25 260 GLY A N 1
ATOM 1978 C CA . GLY A 1 260 ? -14.816 -8.061 17.377 1.00 88.25 260 GLY A CA 1
ATOM 1979 C C . GLY A 1 260 ? -15.023 -7.343 16.045 1.00 88.25 260 GLY A C 1
ATOM 1980 O O . GLY A 1 260 ? -15.537 -6.229 16.018 1.00 88.25 260 GLY A O 1
ATOM 1981 N N . ALA A 1 261 ? -14.773 -8.022 14.923 1.00 84.88 261 ALA A N 1
ATOM 1982 C CA . ALA A 1 261 ? -14.962 -7.443 13.597 1.00 84.88 261 ALA A CA 1
ATOM 1983 C C . ALA A 1 261 ? -16.438 -7.107 13.310 1.00 84.88 261 ALA A C 1
ATOM 1985 O O . ALA A 1 261 ? -16.734 -6.096 12.670 1.00 84.88 261 ALA A O 1
ATOM 1986 N N . ALA A 1 262 ? -17.387 -7.938 13.757 1.00 86.81 262 ALA A N 1
ATOM 1987 C CA . ALA A 1 262 ? -18.810 -7.604 13.670 1.00 86.81 262 ALA A CA 1
ATOM 1988 C C . ALA A 1 262 ? -19.176 -6.414 14.558 1.00 86.81 262 ALA A C 1
ATOM 1990 O O . ALA A 1 262 ? -19.894 -5.521 14.107 1.00 86.81 262 ALA A O 1
ATOM 1991 N N . VAL A 1 263 ? -18.643 -6.372 15.779 1.00 91.69 263 VAL A N 1
ATOM 1992 C CA . VAL A 1 263 ? -18.878 -5.268 16.711 1.00 91.69 263 VAL A CA 1
ATOM 1993 C C . VAL A 1 263 ? -18.362 -3.941 16.157 1.00 91.69 263 VAL A C 1
ATOM 1995 O O . VAL A 1 263 ? -19.091 -2.948 16.174 1.00 91.69 263 VAL A O 1
ATOM 1998 N N . ASP A 1 264 ? -17.168 -3.930 15.575 1.00 88.81 264 ASP A N 1
ATOM 1999 C CA . ASP A 1 264 ? -16.591 -2.743 14.945 1.00 88.81 264 ASP A CA 1
ATOM 2000 C C . ASP A 1 264 ? -17.453 -2.245 13.785 1.00 88.81 264 ASP A C 1
ATOM 2002 O O . ASP A 1 264 ? -17.717 -1.044 13.663 1.00 88.81 264 ASP A O 1
ATOM 2006 N N . ARG A 1 265 ? -17.963 -3.161 12.950 1.00 89.62 265 ARG A N 1
ATOM 2007 C CA . ARG A 1 265 ? -18.890 -2.809 11.865 1.00 89.62 265 ARG A CA 1
ATOM 2008 C C . ARG A 1 265 ? -20.176 -2.184 12.401 1.00 89.62 265 ARG A C 1
ATOM 2010 O O . ARG A 1 265 ? -20.609 -1.162 11.856 1.00 89.62 265 ARG A O 1
ATOM 2017 N N . ASP A 1 266 ? -20.762 -2.752 13.453 1.00 93.25 266 ASP A N 1
ATOM 2018 C CA . ASP A 1 266 ? -21.991 -2.246 14.070 1.00 93.25 266 ASP A CA 1
ATOM 2019 C C . ASP A 1 266 ? -21.787 -0.838 14.656 1.00 93.25 266 ASP A C 1
ATOM 2021 O O . ASP A 1 266 ? -22.567 0.081 14.378 1.00 93.25 266 ASP A O 1
ATOM 2025 N N . LEU A 1 267 ? -20.707 -0.630 15.417 1.00 91.31 267 LEU A N 1
ATOM 2026 C CA . LEU A 1 267 ? -20.385 0.659 16.033 1.00 91.31 267 LEU A CA 1
ATOM 2027 C C . LEU A 1 267 ? -20.018 1.720 14.991 1.00 91.31 267 LEU A C 1
ATOM 2029 O O . LEU A 1 267 ? -20.481 2.863 15.077 1.00 91.31 267 LEU A O 1
ATOM 2033 N N . ALA A 1 268 ? -19.245 1.352 13.968 1.00 87.88 268 ALA A N 1
ATOM 2034 C CA . ALA A 1 268 ? -18.915 2.248 12.867 1.00 87.88 268 ALA A CA 1
ATOM 2035 C C . ALA A 1 268 ? -20.177 2.669 12.102 1.00 87.88 268 ALA A C 1
ATOM 2037 O O . ALA A 1 268 ? -20.328 3.840 11.742 1.00 87.88 268 ALA A O 1
ATOM 2038 N N . ARG A 1 269 ? -21.122 1.745 11.899 1.00 88.19 269 ARG A N 1
ATOM 2039 C CA . ARG A 1 269 ? -22.422 2.047 11.298 1.00 88.19 269 ARG A CA 1
ATOM 2040 C C . ARG A 1 269 ? -23.244 3.000 12.166 1.00 88.19 269 ARG A C 1
ATOM 2042 O O . ARG A 1 269 ? -23.715 4.012 11.653 1.00 88.19 269 ARG A O 1
ATOM 2049 N N . ALA A 1 270 ? -23.363 2.738 13.469 1.00 87.19 270 ALA A N 1
ATOM 2050 C CA . ALA A 1 270 ? -24.079 3.609 14.405 1.00 87.19 270 ALA A CA 1
ATOM 2051 C C . ALA A 1 270 ? -23.490 5.032 14.442 1.00 87.19 270 ALA A C 1
ATOM 2053 O O . ALA A 1 270 ? -24.230 6.019 14.482 1.00 87.19 270 ALA A O 1
ATOM 2054 N N . ARG A 1 271 ? -22.159 5.150 14.369 1.00 89.12 271 ARG A N 1
ATOM 2055 C CA . ARG A 1 271 ? -21.469 6.440 14.276 1.00 89.12 271 ARG A CA 1
ATOM 2056 C C . ARG A 1 271 ? -21.800 7.167 12.975 1.00 89.12 271 ARG A C 1
ATOM 2058 O O . ARG A 1 271 ? -22.176 8.333 13.023 1.00 89.12 271 ARG A O 1
ATOM 2065 N N . ARG A 1 272 ? -21.697 6.492 11.825 1.00 88.25 272 ARG A N 1
ATOM 2066 C CA . ARG A 1 272 ? -21.925 7.111 10.506 1.00 88.25 272 ARG A CA 1
ATOM 2067 C C . ARG A 1 272 ? -23.387 7.475 10.253 1.00 88.25 272 ARG A C 1
ATOM 2069 O O . ARG A 1 272 ? -23.660 8.573 9.788 1.00 88.25 272 ARG A O 1
ATOM 2076 N N . GLU A 1 273 ? -24.316 6.565 10.535 1.00 88.88 273 GLU A N 1
ATOM 2077 C CA . GLU A 1 273 ? -25.729 6.723 10.156 1.00 88.88 273 GLU A CA 1
ATOM 2078 C C . GLU A 1 273 ? -26.527 7.527 11.185 1.00 88.88 273 GLU A C 1
ATOM 2080 O O . GLU A 1 273 ? -27.436 8.273 10.828 1.00 88.88 273 GLU A O 1
ATOM 2085 N N . LEU A 1 274 ? -26.196 7.381 12.471 1.00 85.88 274 LEU A N 1
ATOM 2086 C CA . LEU A 1 274 ? -26.968 7.968 13.566 1.00 85.88 274 LEU A CA 1
ATOM 2087 C C . LEU A 1 274 ? -26.175 9.011 14.355 1.00 85.88 274 LEU A C 1
ATOM 2089 O O . LEU A 1 274 ? -26.744 9.664 15.230 1.00 85.88 274 LEU A O 1
ATOM 2093 N N . GLY A 1 275 ? -24.885 9.204 14.074 1.00 86.81 275 GLY A N 1
ATOM 2094 C CA . GLY A 1 275 ? -24.027 10.115 14.834 1.00 86.81 275 GLY A CA 1
ATOM 2095 C C . GLY A 1 275 ? -23.783 9.658 16.274 1.00 86.81 275 GLY A C 1
ATOM 2096 O O . GLY A 1 275 ? -23.503 10.496 17.128 1.00 86.81 275 GLY A O 1
ATOM 2097 N N . ILE A 1 276 ? -23.959 8.366 16.579 1.00 91.38 276 ILE A N 1
ATOM 2098 C CA . ILE A 1 276 ? -23.713 7.831 17.923 1.00 91.38 276 ILE A CA 1
ATOM 2099 C C . ILE A 1 276 ? -22.221 7.950 18.244 1.00 91.38 276 ILE A C 1
ATOM 2101 O O . ILE A 1 276 ? -21.374 7.475 17.487 1.00 91.38 276 ILE A O 1
ATOM 2105 N N . ASN A 1 277 ? -21.901 8.557 19.384 1.00 88.19 277 ASN A N 1
ATOM 2106 C CA . ASN A 1 277 ? -20.528 8.716 19.874 1.00 88.19 277 ASN A CA 1
ATOM 2107 C C . ASN A 1 277 ? -20.308 8.082 21.253 1.00 88.19 277 ASN A C 1
ATOM 2109 O O . ASN A 1 277 ? -19.237 8.208 21.837 1.00 88.19 277 ASN A O 1
ATOM 2113 N N . THR A 1 278 ? -21.324 7.429 21.811 1.00 91.25 278 THR A N 1
ATOM 2114 C CA . THR A 1 278 ? -21.242 6.768 23.112 1.00 91.25 278 THR A CA 1
ATOM 2115 C C . THR A 1 278 ? -22.122 5.532 23.102 1.00 91.25 278 THR A C 1
ATOM 2117 O O . THR A 1 278 ? -23.236 5.554 22.588 1.00 91.25 278 THR A O 1
ATOM 2120 N N . VAL A 1 279 ? -21.662 4.449 23.712 1.00 93.44 279 VAL A N 1
ATOM 2121 C CA . VAL A 1 279 ? -22.487 3.260 23.919 1.00 93.44 279 VAL A CA 1
ATOM 2122 C C . VAL A 1 279 ? -22.435 2.824 25.371 1.00 93.44 279 VAL A C 1
ATOM 2124 O O . VAL A 1 279 ? -21.420 2.977 26.046 1.00 93.44 279 VAL A O 1
ATOM 2127 N N . ARG A 1 280 ? -23.550 2.283 25.859 1.00 93.06 280 ARG A N 1
ATOM 2128 C CA . ARG A 1 280 ? -23.625 1.621 27.158 1.00 93.06 280 ARG A CA 1
ATOM 2129 C C . ARG A 1 280 ? -23.650 0.118 26.940 1.00 93.06 280 ARG A C 1
ATOM 2131 O O . ARG A 1 280 ? -24.519 -0.391 26.235 1.00 93.06 280 ARG A O 1
ATOM 2138 N N . VAL A 1 281 ? -22.745 -0.579 27.612 1.00 91.69 281 VAL A N 1
ATOM 2139 C CA . VAL A 1 281 ? -22.679 -2.042 27.633 1.00 91.69 281 VAL A CA 1
ATOM 2140 C C . VAL A 1 281 ? -22.769 -2.549 29.063 1.00 91.69 281 VAL A C 1
ATOM 2142 O O . VAL A 1 281 ? -22.501 -1.818 30.018 1.00 91.69 281 VAL A O 1
ATOM 2145 N N . LEU A 1 282 ? -23.170 -3.805 29.214 1.00 88.62 282 LEU A N 1
ATOM 2146 C CA . LEU A 1 282 ? -23.096 -4.507 30.487 1.00 88.62 282 LEU A CA 1
ATOM 2147 C C . LEU A 1 282 ? -21.785 -5.272 30.516 1.00 88.62 282 LEU A C 1
ATOM 2149 O O . LEU A 1 282 ? -21.569 -6.101 29.644 1.00 88.62 282 LEU A O 1
ATOM 2153 N N . VAL A 1 283 ? -20.941 -5.016 31.510 1.00 88.31 283 VAL A N 1
ATOM 2154 C CA . VAL A 1 283 ? -19.755 -5.830 31.789 1.00 88.31 283 VAL A CA 1
ATOM 2155 C C . VAL A 1 283 ? -20.101 -6.755 32.956 1.00 88.31 283 VAL A C 1
ATOM 2157 O O . VAL A 1 283 ? -20.231 -6.275 34.087 1.00 88.31 283 VAL A O 1
ATOM 2160 N N . PRO A 1 284 ? -20.329 -8.057 32.712 1.00 83.25 284 PRO A N 1
ATOM 2161 C CA . PRO A 1 284 ? -20.646 -8.981 33.782 1.00 83.25 284 PRO A CA 1
ATOM 2162 C C . PRO A 1 284 ? -19.458 -9.138 34.737 1.00 83.25 284 PRO A C 1
ATOM 2164 O O . PRO A 1 284 ? -18.308 -9.202 34.322 1.00 83.25 284 PRO A O 1
ATOM 2167 N N . TYR A 1 285 ? -19.728 -9.214 36.039 1.00 82.94 285 TYR A N 1
ATOM 2168 C CA . TYR A 1 285 ? -18.696 -9.423 37.061 1.00 82.94 285 TYR A CA 1
ATOM 2169 C C . TYR A 1 285 ? -19.029 -10.659 37.899 1.00 82.94 285 TYR A C 1
ATOM 2171 O O . TYR A 1 285 ? -19.233 -10.594 39.112 1.00 82.94 285 TYR A O 1
ATOM 2179 N N . ARG A 1 286 ? -19.174 -11.808 37.227 1.00 82.56 286 ARG A N 1
ATOM 2180 C CA . ARG A 1 286 ? -19.509 -13.089 37.863 1.00 82.56 286 ARG A CA 1
ATOM 2181 C C . ARG A 1 286 ? -18.595 -14.201 37.369 1.00 82.56 286 ARG A C 1
ATOM 2183 O O . ARG A 1 286 ? -18.255 -14.275 36.190 1.00 82.56 286 ARG A O 1
ATOM 2190 N N . LYS A 1 287 ? -18.277 -15.130 38.273 1.00 83.19 287 LYS A N 1
ATOM 2191 C CA . LYS A 1 287 ? -17.490 -16.331 37.959 1.00 83.19 287 LYS A CA 1
ATOM 2192 C C . LYS A 1 287 ? -18.165 -17.218 36.907 1.00 83.19 287 LYS A C 1
ATOM 2194 O O . LYS A 1 287 ? -17.488 -17.780 36.056 1.00 83.19 287 LYS A O 1
ATOM 2199 N N . SER A 1 288 ? -19.495 -17.328 36.948 1.00 82.19 288 SER A N 1
ATOM 2200 C CA . SER A 1 288 ? -20.280 -18.154 36.018 1.00 82.19 288 SER A CA 1
ATOM 2201 C C . SER A 1 288 ? -20.194 -17.701 34.559 1.00 82.19 288 SER A C 1
ATOM 2203 O O . SER A 1 288 ? -20.470 -18.493 33.670 1.00 82.19 288 SER A O 1
ATOM 2205 N N . GLU A 1 289 ? -19.822 -16.444 34.316 1.00 80.44 289 GLU A N 1
ATOM 2206 C CA . GLU A 1 289 ? -19.732 -15.842 32.978 1.00 80.44 289 GLU A CA 1
ATOM 2207 C C . GLU A 1 289 ? -18.273 -15.728 32.504 1.00 80.44 289 GLU A C 1
ATOM 2209 O O . GLU A 1 289 ? -18.000 -15.137 31.465 1.00 80.44 289 GLU A O 1
ATOM 2214 N N . GLY A 1 290 ? -17.318 -16.273 33.269 1.00 85.19 290 GLY A N 1
ATOM 2215 C CA . GLY A 1 290 ? -15.899 -16.307 32.904 1.00 85.19 290 GLY A CA 1
ATOM 2216 C C . GLY A 1 290 ? -15.154 -14.976 33.046 1.00 85.19 290 GLY A C 1
ATOM 2217 O O . GLY A 1 290 ? -13.982 -14.902 32.688 1.00 85.19 290 GLY A O 1
ATOM 2218 N N . TRP A 1 291 ? -15.795 -13.934 33.584 1.00 89.06 291 TRP A N 1
ATOM 2219 C CA . TRP A 1 291 ? -15.185 -12.613 33.781 1.00 89.06 291 TRP A CA 1
ATOM 2220 C C . TRP A 1 291 ? -14.237 -12.545 34.966 1.00 89.06 291 TRP A C 1
ATOM 2222 O O . TRP A 1 291 ? -13.283 -11.769 34.937 1.00 89.06 291 TRP A O 1
ATOM 2232 N N . THR A 1 292 ? -14.480 -13.350 35.999 1.00 88.81 292 THR A N 1
ATOM 2233 C CA . THR A 1 292 ? -13.632 -13.391 37.191 1.00 88.81 292 THR A CA 1
ATOM 2234 C C . THR A 1 292 ? -13.383 -14.820 37.651 1.00 88.81 292 THR A C 1
ATOM 2236 O O . THR A 1 292 ? -14.179 -15.722 37.392 1.00 88.81 292 THR A O 1
ATOM 2239 N N . ASP A 1 293 ? -12.306 -15.034 38.401 1.00 87.62 293 ASP A N 1
ATOM 2240 C CA . ASP A 1 293 ? -12.032 -16.312 39.073 1.00 87.62 293 ASP A CA 1
ATOM 2241 C C . ASP A 1 293 ? -12.874 -16.532 40.355 1.00 87.62 293 ASP A C 1
ATOM 2243 O O . ASP A 1 293 ? -12.763 -17.566 41.023 1.00 87.62 293 ASP A O 1
ATOM 2247 N N . GLY A 1 294 ? -13.740 -15.571 40.704 1.00 82.81 294 GLY A N 1
ATOM 2248 C CA . GLY A 1 294 ? -14.506 -15.530 41.953 1.00 82.81 294 GLY A CA 1
ATOM 2249 C C . GLY A 1 294 ? -13.722 -15.028 43.172 1.00 82.81 294 GLY A C 1
ATOM 2250 O O . GLY A 1 294 ? -14.305 -14.918 44.246 1.00 82.81 294 GLY A O 1
ATOM 2251 N N . LYS A 1 295 ? -12.432 -14.706 43.019 1.00 86.06 295 LYS A N 1
ATOM 2252 C CA . LYS A 1 295 ? -11.569 -14.076 44.036 1.00 86.06 295 LYS A CA 1
ATOM 2253 C C . LYS A 1 295 ? -11.261 -12.609 43.717 1.00 86.06 295 LYS A C 1
ATOM 2255 O O . LYS A 1 295 ? -10.489 -11.976 44.426 1.00 86.06 295 LYS A O 1
ATOM 2260 N N . GLY A 1 296 ? -11.880 -12.078 42.663 1.00 80.56 296 GLY A N 1
ATOM 2261 C CA . GLY A 1 296 ? -11.751 -10.690 42.229 1.00 80.56 296 GLY A CA 1
ATOM 2262 C C . GLY A 1 296 ? -10.763 -10.472 41.081 1.00 80.56 296 GLY A C 1
ATOM 2263 O O . GLY A 1 296 ? -10.704 -9.360 40.559 1.00 80.56 296 GLY A O 1
ATOM 2264 N N . ASN A 1 297 ? -10.043 -11.510 40.635 1.00 87.75 297 ASN A N 1
ATOM 2265 C CA . ASN A 1 297 ? -9.147 -11.389 39.485 1.00 87.75 297 ASN A CA 1
ATOM 2266 C C . ASN A 1 297 ? -9.951 -11.473 38.187 1.00 87.75 297 ASN A C 1
ATOM 2268 O O . ASN A 1 297 ? -10.753 -12.393 38.015 1.00 87.75 297 ASN A O 1
ATOM 2272 N N . ILE A 1 298 ? -9.726 -10.519 37.281 1.00 89.25 298 ILE A N 1
ATOM 2273 C CA . ILE A 1 298 ? -10.397 -10.453 35.978 1.00 89.25 298 ILE A CA 1
ATOM 2274 C C . ILE A 1 298 ? -9.718 -11.416 35.000 1.00 89.25 298 ILE A C 1
ATOM 2276 O O . ILE A 1 298 ? -8.491 -11.508 34.958 1.00 89.25 298 ILE A O 1
ATOM 2280 N N . SER A 1 299 ? -10.516 -12.115 34.196 1.00 88.94 299 SER A N 1
ATOM 2281 C CA . SER A 1 299 ? -10.022 -12.964 33.112 1.00 88.94 299 SER A CA 1
ATOM 2282 C C . SER A 1 299 ? -9.261 -12.136 32.065 1.00 88.94 299 SER A C 1
ATOM 2284 O O . SER A 1 299 ? -9.851 -11.210 31.498 1.00 88.94 299 SER A O 1
ATOM 2286 N N . PRO A 1 300 ? -7.993 -12.472 31.746 1.00 87.38 300 PRO A N 1
ATOM 2287 C CA . PRO A 1 300 ? -7.230 -11.785 30.703 1.00 87.38 300 PRO A CA 1
ATOM 2288 C C . PRO A 1 300 ? -7.949 -11.775 29.352 1.00 87.38 300 PRO A C 1
ATOM 2290 O O . PRO A 1 300 ? -8.010 -10.740 28.704 1.00 87.38 300 PRO A O 1
ATOM 2293 N N . GLN A 1 301 ? -8.596 -12.885 28.985 1.00 87.38 301 GLN A N 1
ATOM 2294 C CA . GLN A 1 301 ? -9.364 -12.990 27.744 1.00 87.38 301 GLN A CA 1
ATOM 2295 C C . GLN A 1 301 ? -10.522 -11.983 27.690 1.00 87.38 301 GLN A C 1
ATOM 2297 O O . GLN A 1 301 ? -10.745 -11.352 26.661 1.00 87.38 301 GLN A O 1
ATOM 2302 N N . MET A 1 302 ? -11.268 -11.821 28.788 1.00 88.88 302 MET A N 1
ATOM 2303 C CA . MET A 1 302 ? -12.372 -10.853 28.833 1.00 88.88 302 MET A CA 1
ATOM 2304 C C . MET A 1 302 ? -11.856 -9.417 28.832 1.00 88.88 302 MET A C 1
ATOM 2306 O O . MET A 1 302 ? -12.465 -8.537 28.228 1.00 88.88 302 MET A O 1
ATOM 2310 N N . LEU A 1 303 ? -10.705 -9.187 29.466 1.00 87.44 303 LEU A N 1
ATOM 2311 C CA . LEU A 1 303 ? -10.038 -7.896 29.427 1.00 87.44 303 LEU A CA 1
ATOM 2312 C C . LEU A 1 303 ? -9.561 -7.545 28.012 1.00 87.44 303 LEU A C 1
ATOM 2314 O O . LEU A 1 303 ? -9.704 -6.396 27.610 1.00 87.44 303 LEU A O 1
ATOM 2318 N N . ASP A 1 304 ? -9.050 -8.508 27.247 1.00 85.94 304 ASP A N 1
ATOM 2319 C CA . ASP A 1 304 ? -8.643 -8.293 25.856 1.00 85.94 304 ASP A CA 1
ATOM 2320 C C . ASP A 1 304 ? -9.841 -7.981 24.955 1.00 85.94 304 ASP A C 1
ATOM 2322 O O . ASP A 1 304 ? -9.786 -7.021 24.194 1.00 85.94 304 ASP A O 1
ATOM 2326 N N . ARG A 1 305 ? -10.972 -8.678 25.130 1.00 89.94 305 ARG A N 1
ATOM 2327 C CA . ARG A 1 305 ? -12.235 -8.347 24.441 1.00 89.94 305 ARG A CA 1
ATOM 2328 C C . ARG A 1 305 ? -12.728 -6.941 24.781 1.00 89.94 305 ARG A C 1
ATOM 2330 O O . ARG A 1 305 ? -13.144 -6.194 23.905 1.00 89.94 305 ARG A O 1
ATOM 2337 N N . LEU A 1 306 ? -12.660 -6.550 26.056 1.00 88.62 306 LEU A N 1
ATOM 2338 C CA . LEU A 1 306 ? -13.016 -5.194 26.475 1.00 88.62 306 LEU A CA 1
ATOM 2339 C C . LEU A 1 306 ? -12.056 -4.149 25.891 1.00 88.62 306 LEU A C 1
ATOM 2341 O O . LEU A 1 306 ? -12.498 -3.064 25.535 1.00 88.62 306 LEU A O 1
ATOM 2345 N N . ARG A 1 307 ? -10.759 -4.461 25.781 1.00 83.88 307 ARG A N 1
ATOM 2346 C CA . ARG A 1 307 ? -9.772 -3.588 25.129 1.00 83.88 307 ARG A CA 1
ATOM 2347 C C . ARG A 1 307 ? -10.022 -3.452 23.637 1.00 83.88 307 ARG A C 1
ATOM 2349 O O . ARG A 1 307 ? -9.791 -2.379 23.103 1.00 83.88 307 ARG A O 1
ATOM 2356 N N . GLU A 1 308 ? -10.439 -4.518 22.970 1.00 83.56 308 GLU A N 1
ATOM 2357 C CA . GLU A 1 308 ? -10.847 -4.485 21.567 1.00 83.56 308 GLU A CA 1
ATOM 2358 C C . GLU A 1 308 ? -12.100 -3.615 21.399 1.00 83.56 308 GLU A C 1
ATOM 2360 O O . GLU A 1 308 ? -12.094 -2.702 20.588 1.00 83.56 308 GLU A O 1
ATOM 2365 N N . PHE A 1 309 ? -13.104 -3.777 22.269 1.00 87.81 309 PHE A N 1
ATOM 2366 C CA . PHE A 1 309 ? -14.348 -2.996 22.248 1.00 87.81 309 PHE A CA 1
ATOM 2367 C C . PHE A 1 309 ? -14.176 -1.469 22.375 1.00 87.81 309 PHE A C 1
ATOM 2369 O O . PHE A 1 309 ? -15.012 -0.714 21.883 1.00 87.81 309 PHE A O 1
ATOM 2376 N N . ILE A 1 310 ? -13.165 -1.005 23.119 1.00 81.00 310 ILE A N 1
ATOM 2377 C CA . ILE A 1 310 ? -12.961 0.426 23.427 1.00 81.00 310 ILE A CA 1
ATOM 2378 C C . ILE A 1 310 ? -12.002 1.141 22.461 1.00 81.00 310 ILE A C 1
ATOM 2380 O O . ILE A 1 310 ? -11.670 2.303 22.714 1.00 81.00 310 ILE A O 1
ATOM 2384 N N . GLN A 1 311 ? -11.505 0.452 21.429 1.00 67.88 311 GLN A N 1
ATOM 2385 C CA . GLN A 1 311 ? -10.628 1.033 20.404 1.00 67.88 311 GLN A CA 1
ATOM 2386 C C . GLN A 1 311 ? -11.411 1.830 19.356 1.00 67.88 311 GLN A C 1
ATOM 2388 O O . GLN A 1 311 ? -10.804 2.790 18.825 1.00 67.88 311 GLN A O 1
#